Protein AF-A0ABD3KV92-F1 (afdb_monomer)

InterPro domains:
  IPR011051 RmlC-like cupin domain superfamily [SSF51182] (67-234)
  IPR014710 RmlC-like jelly roll fold [G3DSA:2.60.120.10] (45-236)
  IPR017627 (S)-ureidoglycine aminohydrolase [PTHR34571] (16-232)
  IPR044704 (S)-ureidoglycine aminohydrolase, N-terminal cupin domain [cd02211] (89-200)

pLDDT: mean 77.94, std 26.56, range [26.94, 98.69]

Foldseek 3Di:
DDDDDDDDDDDDDDDDDDDDDDDDDPPDDDDPDPPDPDDPPDDPDDPCQDALNCVVVPPDALVVCPPPPPDDPWDQDLFWTDDDRNNFDWDDDPQKAQKTKGWDDDCVSVAQKTKIKIWHAAFIKDGDDDAQKKKKKAWSADKKWKDFDHDIDIAHHQKMKIGGGPGDIMITHRHITMMIMMMGRDDDDPPAADDIDIDGQVPFDFDDDPPDQWTKGWPDDPDPSDPAIEIEIFHDDPPDPDPDRPQPQGQTDGNHHTYRD

Nearest PDB structures (foldseek):
  1sfn-assembly1_A  TM=9.116E-01  e=2.840E-14  Deinococcus radiodurans
  8awn-assembly1_A-2  TM=8.655E-01  e=1.503E-07  Thermotoga maritima
  8awo-assembly1_B  TM=8.735E-01  e=3.053E-07  Thermotoga maritima
  8zyh-assembly1_B  TM=8.709E-01  e=3.225E-07  Thermotoga maritima MSB8
  8hjz-assembly1_B  TM=8.778E-01  e=4.235E-07  Thermotoga maritima MSB8

Mean predicted aligned error: 13.13 Å

Solvent-accessible surface area (backbone atoms only — not comparable to full-atom values): 16257 Å² total; per-residue (Å²): 137,84,88,89,89,80,89,83,86,89,88,83,84,89,77,83,88,79,89,76,83,88,75,89,75,87,78,82,80,87,79,89,71,80,75,71,81,77,77,78,79,80,69,97,78,89,87,78,75,59,77,54,45,54,69,81,53,41,92,82,41,55,80,81,44,71,89,41,87,90,70,70,86,53,45,83,56,94,76,45,61,46,84,40,82,74,73,62,59,74,41,80,34,84,74,32,40,58,26,34,27,24,77,77,42,41,52,92,73,72,43,82,40,34,34,30,40,36,43,31,31,56,72,13,36,50,44,72,73,61,85,48,28,22,40,37,40,36,29,51,36,48,48,37,37,43,36,41,91,93,48,73,46,82,36,40,56,57,17,36,39,37,40,38,50,76,62,74,55,38,42,36,20,78,42,60,22,34,34,44,37,38,39,30,70,60,78,85,47,92,99,42,74,56,68,75,43,76,52,45,61,90,77,39,65,79,48,90,46,91,97,57,81,47,48,34,31,58,77,49,70,90,49,88,43,46,90,66,63,50,39,44,53,48,78,71,64,87,96,59,90,66,96,67,84,74,55,57,74,50,53,58,56,58,98,87,45,63,35,51,38

Sequence (261 aa):
MRRPFACSGSPQPLKILFVTLCLFRVAASGDGFCAAPSIIKETPGSDSRPLYWKTTNPTLSPSHLQDLPGFTRSVYRTDHALITPESQVFSPLPNWTNTLAAYLITPAMGSHFVMYLAKMQENSRSGLPPSDIERFLFVVQGTVSLTMSSNSQWLMVDSYAYLPPNVEHSLSSDAPATLVVFERRYTSLDSHVAEVIAGSTDKQPLLETPGEVFELRKLLPTSIAYDFNIHLTKHCKISYCRRSTTINMVCCFWRDRAFIV

Radius of gyration: 32.44 Å; Cα contacts (8 Å, |Δi|>4): 448; chains: 1; bounding box: 116×58×86 Å

Structure (mmCIF, N/CA/C/O backbone):
data_AF-A0ABD3KV92-F1
#
_entry.id   AF-A0ABD3KV92-F1
#
loop_
_atom_site.group_PDB
_atom_site.id
_atom_site.type_symbol
_atom_site.label_atom_id
_atom_site.label_alt_id
_atom_site.label_comp_id
_atom_site.label_asym_id
_atom_site.label_entity_id
_at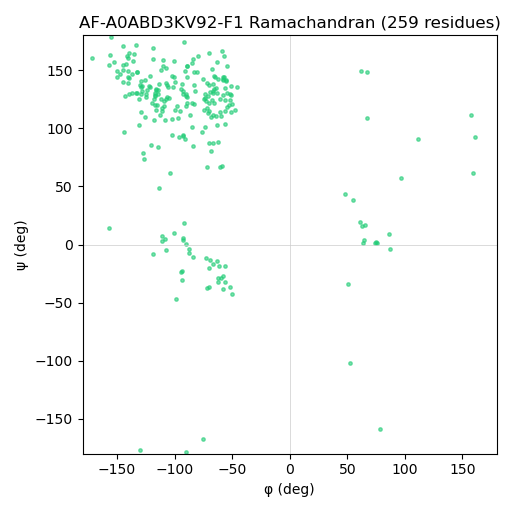om_site.label_seq_id
_atom_site.pdbx_PDB_ins_code
_atom_site.Cartn_x
_atom_site.Cartn_y
_atom_site.Cartn_z
_atom_site.occupancy
_atom_site.B_iso_or_equiv
_atom_site.auth_seq_id
_atom_site.auth_comp_id
_atom_site.auth_asym_id
_atom_site.auth_atom_id
_atom_site.pdbx_PDB_model_num
ATOM 1 N N . MET A 1 1 ? -96.300 -32.736 57.390 1.00 34.12 1 MET A N 1
ATOM 2 C CA . MET A 1 1 ? -95.858 -33.838 58.275 1.00 34.12 1 MET A CA 1
ATOM 3 C C . MET A 1 1 ? -94.332 -33.793 58.338 1.00 34.12 1 MET A C 1
ATOM 5 O O . MET A 1 1 ? -93.728 -33.747 57.281 1.00 34.12 1 MET A O 1
ATOM 9 N N . ARG A 1 2 ? -93.764 -33.763 59.557 1.00 34.44 2 ARG A N 1
ATOM 10 C CA . ARG A 1 2 ? -92.332 -33.849 59.949 1.00 34.44 2 ARG A CA 1
ATOM 11 C C . ARG A 1 2 ? -91.362 -32.696 59.573 1.00 34.44 2 ARG A C 1
ATOM 13 O O . ARG A 1 2 ? -90.970 -32.519 58.430 1.00 34.44 2 ARG A O 1
ATOM 20 N N . ARG A 1 3 ? -90.963 -31.959 60.625 1.00 26.94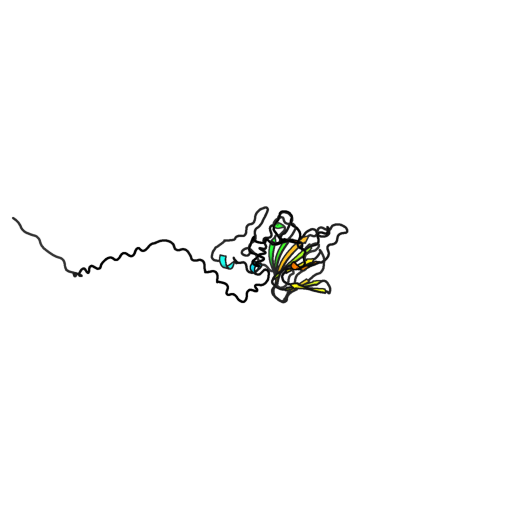 3 ARG A N 1
ATOM 21 C CA . ARG A 1 3 ? -89.720 -31.167 60.822 1.00 26.94 3 ARG A CA 1
ATOM 22 C C . ARG A 1 3 ? -88.518 -32.122 61.114 1.00 26.94 3 ARG A C 1
ATOM 24 O O . ARG 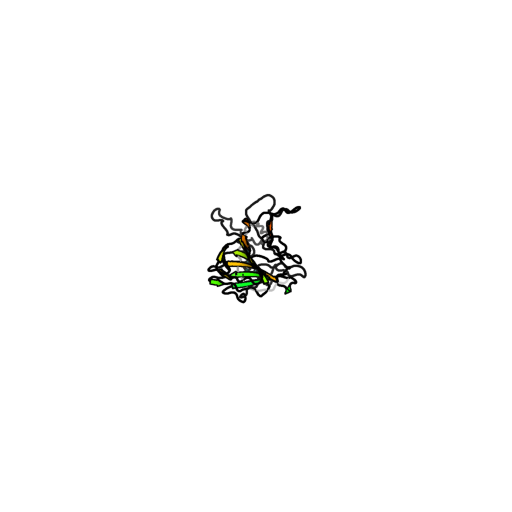A 1 3 ? -88.786 -33.317 61.240 1.00 26.94 3 ARG A O 1
ATOM 31 N N . PRO A 1 4 ? -87.333 -31.652 61.576 1.00 51.75 4 PRO A N 1
ATOM 32 C CA . PRO A 1 4 ? -86.336 -30.682 61.058 1.00 51.75 4 PRO A CA 1
ATOM 33 C C . PRO A 1 4 ? -84.894 -31.279 61.093 1.00 51.75 4 PRO A C 1
ATOM 35 O O . PRO A 1 4 ? -84.732 -32.400 61.548 1.00 51.75 4 PRO A O 1
ATOM 38 N N . PHE A 1 5 ? -83.841 -30.531 60.727 1.00 33.16 5 PHE A N 1
ATOM 39 C CA . PHE A 1 5 ? -82.506 -30.611 61.369 1.00 33.16 5 PHE A CA 1
ATOM 40 C C . PHE A 1 5 ? -81.710 -29.304 61.157 1.00 33.16 5 PHE A C 1
ATOM 42 O O . PHE A 1 5 ? -82.014 -28.531 60.252 1.00 33.16 5 PHE A O 1
ATOM 49 N N . ALA A 1 6 ? -80.771 -29.034 62.068 1.00 35.03 6 ALA A N 1
ATOM 50 C CA . ALA A 1 6 ? -80.265 -27.721 62.485 1.00 35.03 6 ALA A CA 1
ATOM 51 C C . ALA A 1 6 ? -78.751 -27.491 62.235 1.00 35.03 6 ALA A C 1
ATOM 53 O O . ALA A 1 6 ? -78.033 -28.464 62.046 1.00 35.03 6 ALA A O 1
ATOM 54 N N . CYS A 1 7 ? -78.320 -26.217 62.399 1.00 30.61 7 CYS A N 1
ATOM 55 C CA . CYS A 1 7 ? -76.976 -25.680 62.763 1.00 30.61 7 CYS A CA 1
ATOM 56 C C . CYS A 1 7 ? -75.779 -25.962 61.818 1.00 30.61 7 CYS A C 1
ATOM 58 O O . CYS A 1 7 ? -75.720 -27.006 61.199 1.00 30.61 7 CYS A O 1
ATOM 60 N N . SER A 1 8 ? -74.732 -25.139 61.645 1.00 31.55 8 SER A N 1
ATOM 61 C CA . SER A 1 8 ? -74.226 -23.859 62.198 1.00 31.55 8 SER A CA 1
ATOM 62 C C . SER A 1 8 ? -73.023 -23.400 61.331 1.00 31.55 8 SER A C 1
ATOM 64 O O . SER A 1 8 ? -72.390 -24.279 60.751 1.00 31.55 8 SER A O 1
ATOM 66 N N . GLY A 1 9 ? -72.601 -22.117 61.325 1.00 31.03 9 GLY A N 1
ATOM 67 C CA . GLY A 1 9 ? -71.204 -21.807 60.928 1.00 31.03 9 GLY A CA 1
ATOM 68 C C . GLY A 1 9 ? -70.778 -20.408 60.438 1.00 31.03 9 GLY A C 1
ATOM 69 O O . GLY A 1 9 ? -70.204 -20.320 59.365 1.00 31.03 9 GLY A O 1
ATOM 70 N N . SER A 1 10 ? -70.915 -19.371 61.275 1.00 34.50 10 SER A N 1
ATOM 71 C CA . SER A 1 10 ? -70.080 -18.138 61.361 1.00 34.50 10 SER A CA 1
ATOM 72 C C . SER A 1 10 ? -70.038 -17.070 60.226 1.00 34.50 10 SER A C 1
ATOM 74 O O . SER A 1 10 ? -70.160 -17.402 59.051 1.00 34.50 10 SER A O 1
ATOM 76 N N . PRO A 1 11 ? -69.843 -15.769 60.566 1.00 40.00 11 PRO A N 1
ATOM 77 C CA . PRO A 1 11 ? -70.021 -14.634 59.650 1.00 40.00 11 PRO A CA 1
ATOM 78 C C . PRO A 1 11 ? -68.696 -13.983 59.210 1.00 40.00 11 PRO A C 1
ATOM 80 O O . PRO A 1 11 ? -67.761 -13.934 60.001 1.00 40.00 11 PRO A O 1
ATOM 83 N N . GLN A 1 12 ? -68.641 -13.376 58.017 1.00 44.75 12 GLN A N 1
ATOM 84 C CA . GLN A 1 12 ? -67.707 -12.282 57.677 1.00 44.75 12 GLN A CA 1
ATOM 85 C C . GLN A 1 12 ? -68.338 -11.347 56.618 1.00 44.75 12 GLN A C 1
ATOM 87 O O . GLN A 1 12 ? -69.200 -11.792 55.857 1.00 44.75 12 GLN A O 1
ATOM 92 N N . PRO A 1 13 ? -68.004 -10.041 56.607 1.00 40.00 13 PRO A N 1
ATOM 93 C CA . PRO A 1 13 ? -68.983 -9.008 56.295 1.00 40.00 13 PRO A CA 1
ATOM 94 C C . PRO A 1 13 ? -69.089 -8.612 54.818 1.00 40.00 13 PRO A C 1
ATOM 96 O O . PRO A 1 13 ? -68.129 -8.568 54.050 1.00 40.00 13 PRO A O 1
ATOM 99 N N . LEU A 1 14 ? -70.324 -8.227 54.513 1.00 34.16 14 LEU A N 1
ATOM 100 C CA . LEU A 1 14 ? -70.862 -7.556 53.341 1.00 34.16 14 LEU A CA 1
ATOM 101 C C . LEU A 1 14 ? -70.051 -6.296 52.969 1.00 34.16 14 LEU A C 1
ATOM 103 O O . LEU A 1 14 ? -69.977 -5.350 53.754 1.00 34.16 14 LEU A O 1
ATOM 107 N N . LYS A 1 15 ? -69.496 -6.245 51.752 1.00 33.47 15 LYS A N 1
ATOM 108 C CA . LYS A 1 15 ? -69.048 -4.993 51.123 1.00 33.47 15 LYS A CA 1
ATOM 109 C C . LYS A 1 15 ? -69.938 -4.667 49.930 1.00 33.47 15 LYS A C 1
ATOM 111 O O . LYS A 1 15 ? -70.161 -5.484 49.044 1.00 33.47 15 LYS A O 1
ATOM 116 N N . ILE A 1 16 ? -70.474 -3.458 50.005 1.00 41.94 16 ILE A N 1
ATOM 117 C CA . ILE A 1 16 ? -71.481 -2.846 49.148 1.00 41.94 16 ILE A CA 1
ATOM 118 C C . ILE A 1 16 ? -70.932 -2.640 47.732 1.00 41.94 16 ILE A C 1
ATOM 120 O O . ILE A 1 16 ? -69.822 -2.148 47.536 1.00 41.94 16 ILE A O 1
ATOM 124 N N . LEU A 1 17 ? -71.756 -3.032 46.763 1.00 33.44 17 LEU A N 1
ATOM 125 C CA . LEU A 1 17 ? -71.569 -2.918 45.324 1.00 33.44 17 LEU A CA 1
ATOM 126 C C . LEU A 1 17 ? -71.624 -1.441 44.892 1.00 33.44 17 LEU A C 1
ATOM 128 O O . LEU A 1 17 ? -72.693 -0.835 44.903 1.00 33.44 17 LEU A O 1
ATOM 132 N N . PHE A 1 18 ? -70.489 -0.871 44.483 1.00 36.41 18 PHE A N 1
ATOM 133 C CA . PHE A 1 18 ? -70.447 0.382 43.725 1.00 36.41 18 PHE A CA 1
ATOM 134 C C . PHE A 1 18 ? -70.332 0.049 42.235 1.00 36.41 18 PHE A C 1
ATOM 136 O O . PHE A 1 18 ? -69.297 -0.414 41.760 1.00 36.41 18 PHE A O 1
ATOM 143 N N . VAL A 1 19 ? -71.416 0.277 41.496 1.00 42.69 19 VAL A N 1
ATOM 144 C CA . VAL A 1 19 ? -71.429 0.243 40.031 1.00 42.69 19 VAL A CA 1
ATOM 145 C C . VAL A 1 19 ? -70.677 1.474 39.536 1.00 42.69 19 VAL A C 1
ATOM 147 O O . VAL A 1 19 ? -71.094 2.600 39.796 1.00 42.69 19 VAL A O 1
ATOM 150 N N . THR A 1 20 ? -69.566 1.276 38.826 1.00 43.03 20 THR A N 1
ATOM 151 C CA . THR A 1 20 ? -68.934 2.340 38.037 1.00 43.03 20 THR A CA 1
ATOM 152 C C . THR A 1 20 ? -68.767 1.885 36.593 1.00 43.03 20 THR A C 1
ATOM 154 O O . THR A 1 20 ? -68.268 0.805 36.295 1.00 43.03 20 THR A O 1
ATOM 157 N N . LEU A 1 21 ? -69.289 2.743 35.728 1.00 38.84 21 LEU A N 1
ATOM 158 C CA . LEU A 1 21 ? -69.487 2.656 34.292 1.00 38.84 21 LEU A CA 1
ATOM 159 C C . LEU A 1 21 ? -68.203 2.268 33.530 1.00 38.84 21 LEU A C 1
ATOM 161 O O . LEU A 1 21 ? -67.186 2.954 33.623 1.00 38.84 21 LEU A O 1
ATOM 165 N N . CYS A 1 22 ? -68.267 1.191 32.741 1.00 32.84 22 CYS A N 1
ATOM 166 C CA . CYS A 1 22 ? -67.218 0.801 31.800 1.00 32.84 22 CYS A CA 1
ATOM 167 C C . CYS A 1 22 ? -67.058 1.860 30.699 1.00 32.84 22 CYS A C 1
ATOM 169 O O . CYS A 1 22 ? -67.902 1.975 29.813 1.00 32.84 22 CYS A O 1
ATOM 171 N N . LEU A 1 23 ? -65.938 2.582 30.715 1.00 38.44 23 LEU A N 1
ATOM 172 C CA . LEU A 1 23 ? -65.420 3.285 29.544 1.00 38.44 23 LEU A CA 1
ATOM 173 C C . LEU A 1 23 ? -64.377 2.389 28.874 1.00 38.44 23 LEU A C 1
ATOM 175 O O . LEU A 1 23 ? -63.331 2.086 29.447 1.00 38.44 23 LEU A O 1
ATOM 179 N N . PHE A 1 24 ? -64.691 1.951 27.656 1.00 31.16 24 PHE A N 1
ATOM 180 C CA . PHE A 1 24 ? -63.787 1.230 26.770 1.00 31.16 24 PHE A CA 1
ATOM 181 C C . PHE A 1 24 ? -62.486 2.024 26.564 1.00 31.16 24 PHE A C 1
ATOM 183 O O . PHE A 1 24 ? -62.497 3.099 25.966 1.00 31.16 24 PHE A O 1
ATOM 190 N N . ARG A 1 25 ? -61.346 1.461 26.974 1.00 31.23 25 ARG A N 1
ATOM 191 C CA . ARG A 1 25 ? -60.065 1.718 26.308 1.00 31.23 25 ARG A CA 1
ATOM 192 C C . ARG A 1 25 ? -59.680 0.462 25.545 1.00 31.23 25 ARG A C 1
ATOM 194 O O . ARG A 1 25 ? -59.301 -0.541 26.139 1.00 31.23 25 ARG A O 1
ATOM 201 N N . VAL A 1 26 ? -59.788 0.538 24.223 1.00 33.09 26 VAL A N 1
ATOM 202 C CA . VAL A 1 26 ? -59.130 -0.397 23.312 1.00 33.09 26 VAL A CA 1
ATOM 203 C C . VAL A 1 26 ? -57.627 -0.214 23.512 1.00 33.09 26 VAL A C 1
ATOM 205 O O . VAL A 1 26 ? -57.054 0.783 23.082 1.00 33.09 26 VAL A O 1
ATOM 208 N N . ALA A 1 27 ? -56.997 -1.140 24.230 1.00 32.09 27 ALA A N 1
ATOM 209 C CA . ALA A 1 27 ? -55.553 -1.293 24.210 1.00 32.09 27 ALA A CA 1
ATOM 210 C C . ALA A 1 27 ? -55.223 -2.181 23.007 1.00 32.09 27 ALA A C 1
ATOM 212 O O . ALA A 1 27 ? -55.429 -3.393 23.047 1.00 32.09 27 ALA A O 1
ATOM 213 N N . ALA A 1 28 ? -54.777 -1.563 21.915 1.00 30.80 28 ALA A N 1
ATOM 214 C CA . ALA A 1 28 ? -54.190 -2.291 20.804 1.00 30.80 28 ALA A CA 1
ATOM 215 C C . ALA A 1 28 ? -52.828 -2.839 21.252 1.00 30.80 28 ALA A C 1
ATOM 217 O O . ALA A 1 28 ? -51.913 -2.085 21.581 1.00 30.80 28 ALA A O 1
ATOM 218 N N . SER A 1 29 ? -52.724 -4.162 21.306 1.00 36.72 29 SER A N 1
ATOM 219 C CA . SER A 1 29 ? -51.461 -4.890 21.314 1.00 36.72 29 SER A CA 1
ATOM 220 C C . SER A 1 29 ? -50.850 -4.891 19.912 1.00 36.72 29 SER A C 1
ATOM 222 O O . SER A 1 29 ? -51.583 -5.112 18.950 1.00 36.72 29 SER A O 1
ATOM 224 N N . GLY A 1 30 ? -49.523 -4.782 19.824 1.00 32.97 30 GLY A N 1
ATOM 225 C CA . GLY A 1 30 ? -48.756 -5.196 18.643 1.00 32.97 30 GLY A CA 1
ATOM 226 C C . GLY A 1 30 ? -48.123 -4.047 17.869 1.00 32.97 30 GLY A C 1
ATOM 227 O O . GLY A 1 30 ? -48.759 -3.445 17.015 1.00 32.97 30 GLY A O 1
ATOM 228 N N . ASP A 1 31 ? -46.884 -3.718 18.232 1.00 31.86 31 ASP A N 1
ATOM 229 C CA . ASP A 1 31 ? -45.710 -3.799 17.347 1.00 31.86 31 ASP A CA 1
ATOM 230 C C . ASP A 1 31 ? -44.607 -2.914 17.924 1.00 31.86 31 ASP A C 1
ATOM 232 O O . ASP A 1 31 ? -44.519 -1.707 17.693 1.00 31.86 31 ASP A O 1
ATOM 236 N N . GLY A 1 32 ? -43.755 -3.545 18.733 1.00 33.31 32 GLY A N 1
ATOM 237 C CA . GLY A 1 32 ? -42.494 -2.966 19.167 1.00 33.31 32 GLY A CA 1
ATOM 238 C C . GLY A 1 32 ? -41.545 -2.872 17.980 1.00 33.31 32 GLY A C 1
ATOM 239 O O . GLY A 1 32 ? -40.667 -3.713 17.817 1.00 33.31 32 GLY A O 1
ATOM 240 N N . PHE A 1 33 ? -41.713 -1.847 17.150 1.00 29.55 33 PHE A N 1
ATOM 241 C CA . PHE A 1 33 ? -40.650 -1.408 16.261 1.00 29.55 33 PHE A CA 1
ATOM 242 C C . PHE A 1 33 ? -39.522 -0.854 17.133 1.00 29.55 33 PHE A C 1
ATOM 244 O O . PHE A 1 33 ? -39.669 0.190 17.771 1.00 29.55 33 PHE A O 1
ATOM 251 N N . CYS A 1 34 ? -38.388 -1.556 17.169 1.00 37.66 34 CYS A N 1
ATOM 252 C CA . CYS A 1 34 ? -37.135 -0.984 17.639 1.00 37.66 34 CYS A CA 1
ATOM 253 C C . CYS A 1 34 ? -36.848 0.261 16.793 1.00 37.66 34 CYS A C 1
ATOM 255 O O . CYS A 1 34 ? -36.463 0.160 15.628 1.00 37.66 34 CYS A O 1
ATOM 257 N N . ALA A 1 35 ? -37.077 1.441 17.364 1.00 37.22 35 ALA A N 1
ATOM 258 C CA . ALA A 1 35 ? -36.645 2.687 16.763 1.00 37.22 35 ALA A CA 1
ATOM 259 C C . ALA A 1 35 ? -35.116 2.641 16.645 1.00 37.22 35 ALA A C 1
ATOM 261 O O . ALA A 1 35 ? -34.410 2.591 17.653 1.00 37.22 35 ALA A O 1
ATOM 262 N N . ALA A 1 36 ? -34.606 2.627 15.413 1.00 35.72 36 ALA A N 1
ATOM 263 C CA . ALA A 1 36 ? -33.196 2.882 15.163 1.00 35.72 36 ALA A CA 1
ATOM 264 C C . ALA A 1 36 ? -32.835 4.249 15.778 1.00 35.72 36 ALA A C 1
ATOM 266 O O . ALA A 1 36 ? -33.651 5.175 15.680 1.00 35.72 36 ALA A O 1
ATOM 267 N N . PRO A 1 37 ? -31.652 4.414 16.401 1.00 36.34 37 PRO A N 1
ATOM 268 C CA . PRO A 1 37 ? -31.248 5.712 16.914 1.00 36.34 37 PRO A CA 1
ATOM 269 C C . PRO A 1 37 ? -31.323 6.736 15.784 1.00 36.34 37 PRO A C 1
ATOM 271 O O . PRO A 1 37 ? -30.827 6.502 14.679 1.00 36.34 37 PRO A O 1
ATOM 274 N N . SER A 1 38 ? -31.978 7.860 16.056 1.00 33.50 38 SER A N 1
ATOM 275 C CA . SER A 1 38 ? -32.078 8.972 15.123 1.00 33.50 38 SER A CA 1
ATOM 276 C C . SER A 1 38 ? -30.681 9.368 14.654 1.00 33.50 38 SER A C 1
ATOM 278 O O . SER A 1 38 ? -29.845 9.766 15.468 1.00 33.50 38 SER A O 1
ATOM 280 N N . ILE A 1 39 ? -30.452 9.277 13.342 1.00 42.88 39 ILE A N 1
ATOM 281 C CA . ILE A 1 39 ? -29.329 9.918 12.660 1.00 42.88 39 ILE A CA 1
ATOM 282 C C . ILE A 1 39 ? -29.297 11.363 13.153 1.00 42.88 39 ILE A C 1
ATOM 284 O O . ILE A 1 39 ? -30.259 12.109 12.951 1.00 42.88 39 ILE A O 1
ATOM 288 N N . ILE A 1 40 ? -28.222 11.727 13.850 1.00 40.09 40 ILE A N 1
ATOM 289 C CA . ILE A 1 40 ? -27.964 13.097 14.282 1.00 40.09 40 ILE A CA 1
ATOM 290 C C . ILE A 1 40 ? -28.120 13.979 13.040 1.00 40.09 40 ILE A C 1
ATOM 292 O O . ILE A 1 40 ? -27.378 13.833 12.069 1.00 40.09 40 ILE A O 1
ATOM 296 N N . LYS A 1 41 ? -29.135 14.850 13.050 1.00 35.50 41 LYS A N 1
ATOM 297 C CA . LYS A 1 41 ? -29.291 15.907 12.051 1.00 35.50 41 LYS A CA 1
ATOM 298 C C . LYS A 1 41 ? -28.043 16.777 12.138 1.00 35.50 41 LYS A C 1
ATOM 300 O O . LYS A 1 41 ? -27.834 17.448 13.143 1.00 35.50 41 LYS A O 1
ATOM 305 N N . GLU A 1 42 ? -27.217 16.705 11.100 1.00 40.38 42 GLU A N 1
ATOM 306 C CA . GLU A 1 42 ? -26.000 17.495 10.953 1.00 40.38 42 GLU A CA 1
ATOM 307 C C . GLU A 1 42 ? -26.353 18.990 11.049 1.00 40.38 42 GLU A C 1
ATOM 309 O O . GLU A 1 42 ? -27.106 19.530 10.235 1.00 40.38 42 GLU A O 1
ATOM 314 N N . THR A 1 43 ? -25.847 19.645 12.092 1.00 34.78 43 THR A N 1
ATOM 315 C CA . THR A 1 43 ? -25.896 21.098 12.269 1.00 34.78 43 THR A CA 1
ATOM 316 C C . THR A 1 43 ? -25.020 21.745 11.186 1.00 34.78 43 THR A C 1
ATOM 318 O O . THR A 1 43 ? -23.878 21.315 11.009 1.00 34.78 43 THR A O 1
ATOM 321 N N . PRO A 1 44 ? -25.493 22.759 10.440 1.00 42.28 44 PRO A N 1
ATOM 322 C CA . PRO A 1 44 ? -24.712 23.360 9.366 1.00 42.28 44 PRO A CA 1
ATOM 323 C C . PRO A 1 44 ? -23.637 24.289 9.950 1.00 42.28 44 PRO A C 1
ATOM 325 O O . PRO A 1 44 ? -23.904 25.442 10.278 1.00 42.28 44 PRO A O 1
ATOM 328 N N . GLY A 1 45 ? -22.418 23.763 10.082 1.00 42.50 45 GLY A N 1
ATOM 329 C CA . GLY A 1 45 ? -21.214 24.502 10.466 1.00 42.50 45 GLY A CA 1
ATOM 330 C C . GLY A 1 45 ? -20.153 23.572 11.061 1.00 42.50 45 GLY A C 1
ATOM 331 O O . GLY A 1 45 ? -20.349 23.085 12.167 1.00 42.50 45 GLY A O 1
ATOM 332 N N . SER A 1 46 ? -19.033 23.370 10.345 1.00 45.09 46 SER A N 1
ATOM 333 C CA . SER A 1 46 ? -17.882 22.482 10.664 1.00 45.09 46 SER A CA 1
ATOM 334 C C . SER A 1 46 ? -17.901 21.090 10.004 1.00 45.09 46 SER A C 1
ATOM 336 O O . SER A 1 46 ? -17.840 20.058 10.668 1.00 45.09 46 SER A O 1
ATOM 338 N N . ASP A 1 47 ? -17.968 21.049 8.671 1.00 50.88 47 A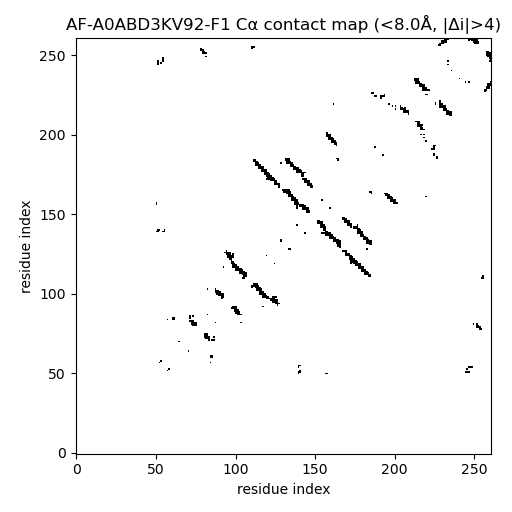SP A N 1
ATOM 339 C CA . ASP A 1 47 ? -18.034 19.804 7.887 1.00 50.88 47 ASP A CA 1
ATOM 340 C C . ASP A 1 47 ? -16.778 19.589 7.021 1.00 50.88 47 ASP A C 1
ATOM 342 O O . ASP A 1 47 ? -16.855 19.333 5.822 1.00 50.88 47 ASP A O 1
ATOM 346 N N . SER A 1 48 ? -15.583 19.731 7.600 1.00 64.00 48 SER A N 1
ATOM 347 C CA . SER A 1 48 ? -14.336 19.360 6.914 1.00 64.00 48 SER A CA 1
ATOM 348 C C . SER A 1 48 ? -13.802 18.042 7.465 1.00 64.00 48 SER A C 1
ATOM 350 O O . SER A 1 48 ? -12.711 17.983 8.034 1.00 64.00 48 SER A O 1
ATOM 352 N N . ARG A 1 49 ? -14.585 16.963 7.327 1.00 80.44 49 ARG A N 1
ATOM 353 C CA . ARG A 1 49 ? -14.035 15.613 7.519 1.00 80.44 49 ARG A CA 1
ATOM 354 C C . ARG A 1 49 ? -12.852 15.447 6.550 1.00 80.44 49 ARG A C 1
ATOM 356 O O . ARG A 1 49 ? -12.986 15.837 5.386 1.00 80.44 49 ARG A O 1
ATOM 363 N N . PRO A 1 50 ? -11.707 14.904 6.996 1.00 86.50 50 PRO A N 1
ATOM 364 C CA . PRO A 1 50 ? -10.549 14.743 6.128 1.00 86.50 50 PRO A CA 1
ATOM 365 C C . PRO A 1 50 ? -10.872 13.790 4.969 1.00 86.50 50 PRO A C 1
ATOM 367 O O . PRO A 1 50 ? -11.789 12.962 5.049 1.00 86.50 50 PRO A O 1
ATOM 370 N N . LEU A 1 51 ? -10.115 13.905 3.877 1.00 89.56 51 LEU A N 1
ATOM 371 C CA . LEU A 1 51 ? -10.231 12.986 2.748 1.00 89.56 51 LEU A CA 1
ATOM 372 C C . LEU A 1 51 ? -10.046 11.537 3.237 1.00 89.56 51 LEU A C 1
ATOM 374 O O . LEU A 1 51 ? -9.267 11.281 4.151 1.00 89.56 51 LEU A O 1
ATOM 378 N N . TYR A 1 52 ? -10.820 10.605 2.676 1.00 91.12 52 TYR A N 1
ATOM 379 C CA . TYR A 1 52 ? -10.837 9.188 3.074 1.00 91.12 52 TYR A CA 1
ATOM 380 C C . TYR A 1 52 ? -11.239 8.903 4.529 1.00 91.12 52 TYR A C 1
ATOM 382 O O . TYR A 1 52 ? -11.048 7.790 5.012 1.00 91.12 52 TYR A O 1
ATOM 390 N N . TRP A 1 53 ? -11.902 9.844 5.216 1.00 90.38 53 TRP A N 1
ATOM 391 C CA . TRP A 1 53 ? -12.373 9.641 6.594 1.00 90.38 53 TRP A CA 1
ATOM 392 C C . TRP A 1 53 ? -13.158 8.338 6.793 1.00 90.38 53 TRP A C 1
ATOM 394 O O . TRP A 1 53 ? -12.939 7.636 7.774 1.00 90.38 53 TRP A O 1
ATOM 404 N N . LYS A 1 54 ? -14.051 7.985 5.859 1.00 92.06 54 LYS A N 1
ATOM 405 C CA . LYS A 1 54 ? -14.853 6.751 5.946 1.00 92.06 54 LYS A CA 1
ATOM 406 C C . LYS A 1 54 ? -14.036 5.472 5.747 1.00 92.06 54 LYS A C 1
ATOM 408 O O . LYS A 1 54 ? -14.493 4.412 6.159 1.00 92.06 54 LYS A O 1
ATOM 413 N N . THR A 1 55 ? -12.855 5.561 5.141 1.00 89.12 55 THR A N 1
ATOM 414 C CA . THR A 1 55 ? -11.947 4.422 4.963 1.00 89.12 55 THR A CA 1
ATOM 415 C C . THR A 1 55 ? -11.323 4.022 6.298 1.00 89.12 55 THR A C 1
ATOM 417 O O . THR A 1 55 ? -11.193 2.837 6.587 1.00 89.12 55 THR A O 1
ATOM 420 N N . THR A 1 56 ? -10.997 5.000 7.148 1.00 88.19 56 THR A N 1
ATOM 421 C CA . THR A 1 56 ? -10.446 4.762 8.493 1.00 88.19 56 THR A CA 1
ATOM 422 C C . THR A 1 56 ? -11.511 4.729 9.589 1.00 88.19 56 THR A C 1
ATOM 424 O O . THR A 1 56 ? -11.307 4.094 10.620 1.00 88.19 56 THR A O 1
ATOM 427 N N . ASN A 1 57 ? -12.668 5.348 9.349 1.00 92.38 57 ASN A N 1
ATOM 428 C CA . ASN A 1 57 ? -13.819 5.409 10.249 1.00 92.38 57 ASN A CA 1
ATOM 429 C C . ASN A 1 57 ? -15.079 4.934 9.502 1.00 92.38 57 ASN A C 1
ATOM 431 O O . ASN A 1 57 ? -15.915 5.752 9.093 1.00 92.38 57 ASN A O 1
ATOM 435 N N . PRO A 1 58 ? -15.208 3.618 9.258 1.00 93.06 58 PRO A N 1
ATOM 436 C CA . PRO A 1 58 ? -16.320 3.068 8.493 1.00 93.06 58 PRO A CA 1
ATOM 437 C C . PRO A 1 58 ? -17.656 3.336 9.189 1.00 93.06 58 PRO A C 1
ATOM 439 O O . PRO A 1 58 ? -17.770 3.241 10.408 1.00 93.06 58 PRO A O 1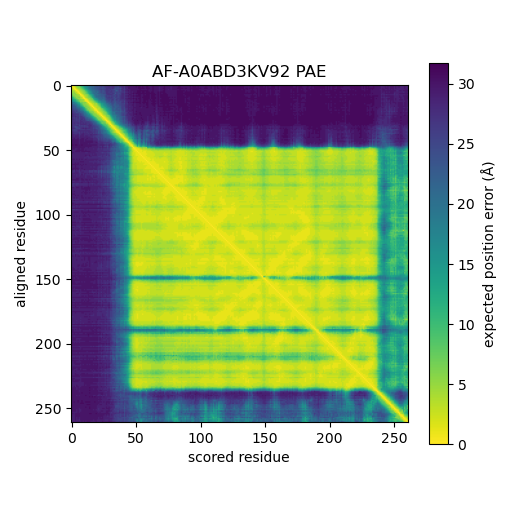
ATOM 442 N N . THR A 1 59 ? -18.697 3.621 8.400 1.00 93.19 59 THR A N 1
ATOM 443 C CA . THR A 1 59 ? -20.054 3.872 8.921 1.00 93.19 59 THR A CA 1
ATOM 444 C C . THR A 1 59 ? -20.583 2.695 9.742 1.00 93.19 59 THR A C 1
ATOM 446 O O . THR A 1 59 ? -21.223 2.900 10.769 1.00 93.19 59 THR A O 1
ATOM 449 N N . LEU A 1 60 ? -20.282 1.466 9.316 1.00 94.12 60 LEU A N 1
ATOM 450 C CA . LEU A 1 60 ? -20.457 0.271 10.134 1.00 94.12 60 LEU A CA 1
ATOM 451 C C . LEU A 1 60 ? -19.086 -0.155 10.667 1.00 94.12 60 LEU A C 1
ATOM 453 O O . LEU A 1 60 ? -18.335 -0.830 9.959 1.00 94.12 60 LEU A O 1
ATOM 457 N N . SER A 1 61 ? -18.751 0.302 11.875 1.00 95.44 61 SER A N 1
ATOM 458 C CA . SER A 1 61 ? -17.512 -0.036 12.572 1.00 95.44 61 SER A CA 1
ATOM 459 C C . SER A 1 61 ? -17.623 -1.366 13.323 1.00 95.44 61 SER A C 1
ATOM 461 O O . SER A 1 61 ? -18.730 -1.790 13.661 1.00 95.44 61 SER A O 1
ATOM 463 N N . PRO A 1 62 ? -16.484 -2.006 13.653 1.00 95.19 62 PRO A N 1
ATOM 464 C CA . PRO A 1 62 ? -16.477 -3.237 14.447 1.00 95.19 62 PRO A CA 1
ATOM 465 C C . PRO A 1 62 ? -17.193 -3.099 15.801 1.00 95.19 62 PRO A C 1
ATOM 467 O O . PRO A 1 62 ? -17.843 -4.037 16.248 1.00 95.19 62 PRO A O 1
ATOM 470 N N . SER A 1 63 ? -17.153 -1.913 16.423 1.00 96.06 63 SER A N 1
ATOM 471 C CA . SER A 1 63 ? -17.854 -1.633 17.686 1.00 96.06 63 SER A CA 1
ATOM 472 C C . SER A 1 63 ? -19.377 -1.764 17.587 1.00 96.06 63 SER A C 1
ATOM 474 O O . SER A 1 63 ? -20.018 -2.119 18.566 1.00 96.06 63 SER A O 1
ATOM 476 N N . HIS A 1 64 ? -19.974 -1.534 16.413 1.00 97.44 64 HIS A N 1
ATOM 477 C CA . HIS A 1 64 ? -21.415 -1.724 16.214 1.00 97.44 64 HIS A CA 1
ATOM 478 C C . HIS A 1 64 ? -21.829 -3.204 16.171 1.00 97.44 64 HIS A C 1
ATOM 480 O O . HIS A 1 64 ? -23.020 -3.500 16.190 1.00 97.44 64 HIS A O 1
ATOM 486 N N . LEU A 1 65 ? -20.870 -4.130 16.070 1.00 96.31 65 LEU A N 1
ATOM 487 C CA . LEU A 1 65 ? -21.105 -5.569 15.913 1.00 96.31 65 LEU A CA 1
ATOM 488 C C . LEU A 1 65 ? -20.758 -6.366 17.180 1.00 96.31 65 LEU A C 1
ATOM 490 O O . LEU A 1 65 ? -20.830 -7.591 17.165 1.00 96.31 65 LEU A O 1
ATOM 494 N N . GLN A 1 66 ? -20.397 -5.690 18.275 1.00 95.81 66 GLN A N 1
ATOM 495 C CA . GLN A 1 66 ? -19.937 -6.326 19.515 1.00 95.81 66 GLN A CA 1
ATOM 496 C C . GLN A 1 66 ? -20.969 -7.283 20.146 1.00 95.81 66 GLN A C 1
ATOM 498 O O . GLN A 1 66 ? -20.582 -8.265 20.771 1.00 95.81 66 GLN A O 1
ATOM 503 N N . ASP A 1 67 ? -22.266 -7.035 19.928 1.00 97.44 67 ASP A N 1
ATOM 504 C CA . ASP A 1 67 ? -23.371 -7.837 20.475 1.00 97.44 67 ASP A CA 1
ATOM 505 C C . ASP A 1 67 ? -23.841 -8.954 19.518 1.00 97.44 67 ASP A C 1
ATOM 507 O O . ASP A 1 67 ? -24.829 -9.640 19.783 1.00 97.44 67 ASP A O 1
ATOM 511 N N . LEU A 1 68 ? -23.146 -9.147 18.391 1.00 97.62 68 LEU A N 1
ATOM 512 C CA . LEU A 1 68 ? -23.444 -10.169 17.385 1.00 97.62 68 LEU A CA 1
ATOM 513 C C . LEU A 1 68 ? -22.302 -11.200 17.333 1.00 97.62 68 LEU A C 1
ATOM 515 O O . LEU A 1 68 ? -21.397 -11.085 16.500 1.00 97.62 68 LEU A O 1
ATOM 519 N N . PRO A 1 69 ? -22.304 -12.219 18.214 1.00 96.31 69 PRO A N 1
ATOM 520 C CA . PRO A 1 69 ? -21.193 -13.158 18.323 1.00 96.31 69 PRO A CA 1
ATOM 521 C C . PRO A 1 69 ? -20.962 -13.910 17.006 1.00 96.31 69 PRO A C 1
ATOM 523 O O . PRO A 1 69 ? -21.864 -14.544 16.464 1.00 96.31 69 PRO A O 1
ATOM 526 N N . GLY A 1 70 ? -19.730 -13.838 16.497 1.00 95.44 70 GLY A N 1
ATOM 527 C CA . GLY A 1 70 ? -19.315 -14.502 15.257 1.00 95.44 70 GLY A CA 1
ATOM 528 C C . GLY A 1 70 ? -19.815 -13.842 13.968 1.00 95.44 70 GLY A C 1
ATOM 529 O O . GLY A 1 70 ? -19.526 -14.347 12.884 1.00 95.44 70 GLY A O 1
ATOM 530 N N . PHE A 1 71 ? -20.538 -12.723 14.048 1.00 97.75 71 PHE A N 1
ATOM 531 C CA . PHE A 1 71 ? -20.983 -12.018 12.855 1.00 97.75 71 PHE A CA 1
ATOM 532 C C . PHE A 1 71 ? -19.806 -11.333 12.152 1.00 97.75 71 PHE A C 1
ATOM 534 O O . PHE A 1 71 ? -19.068 -10.547 12.743 1.00 97.75 71 PHE A O 1
ATOM 541 N N . THR A 1 72 ? -19.668 -11.589 10.855 1.00 97.44 72 THR A N 1
ATOM 542 C CA . THR A 1 72 ? -18.749 -10.870 9.974 1.00 97.44 72 THR A CA 1
ATOM 543 C C . THR A 1 72 ? -19.342 -10.777 8.577 1.00 97.44 72 THR A C 1
ATOM 545 O O . THR A 1 72 ? -20.042 -11.682 8.120 1.00 97.44 72 THR A O 1
ATOM 548 N N . ARG A 1 73 ? -19.053 -9.676 7.879 1.00 96.94 73 ARG A N 1
ATOM 549 C CA . ARG A 1 73 ? -19.353 -9.538 6.447 1.00 96.94 73 ARG A CA 1
ATOM 550 C C . ARG A 1 73 ? -18.227 -10.067 5.565 1.00 96.94 73 ARG A C 1
ATOM 552 O O . ARG A 1 73 ? -18.379 -10.080 4.346 1.00 96.94 73 ARG A O 1
ATOM 559 N N . SER A 1 74 ? -17.094 -10.441 6.157 1.00 95.25 74 SER A N 1
ATOM 560 C CA . SER A 1 74 ? -15.960 -10.952 5.403 1.00 95.25 74 SER A CA 1
ATOM 561 C C . SER A 1 74 ? -16.264 -12.328 4.828 1.00 95.25 74 SER A C 1
ATOM 563 O O . SER A 1 74 ? -16.830 -13.195 5.491 1.00 95.25 74 SER A O 1
ATOM 565 N N . VAL A 1 75 ? -15.876 -12.527 3.574 1.00 95.31 75 VAL A N 1
ATOM 566 C CA . VAL A 1 75 ? -16.119 -13.749 2.814 1.00 95.31 75 VAL A CA 1
ATOM 567 C C . VAL A 1 75 ? -14.852 -14.108 2.050 1.00 95.31 75 VAL A C 1
ATOM 569 O O . VAL A 1 75 ? -14.301 -13.279 1.337 1.00 95.31 75 VAL A O 1
ATOM 572 N N . TYR A 1 76 ? -14.421 -15.363 2.160 1.00 94.56 76 TYR A N 1
ATOM 573 C CA . TYR A 1 76 ? -13.333 -15.932 1.366 1.00 94.56 76 TYR A CA 1
ATOM 574 C C . TYR A 1 76 ? -13.883 -17.030 0.447 1.00 94.56 76 TYR A C 1
ATOM 576 O O . TYR A 1 76 ? -14.638 -17.904 0.894 1.00 94.56 76 TYR A O 1
ATOM 584 N N . ARG A 1 77 ? -13.557 -16.955 -0.846 1.00 93.62 77 ARG A N 1
ATOM 585 C CA . ARG A 1 77 ? -13.927 -17.914 -1.897 1.00 93.62 77 ARG A CA 1
ATOM 586 C C . ARG A 1 77 ? -12.699 -18.245 -2.742 1.00 93.62 77 ARG A C 1
ATOM 588 O O . ARG A 1 77 ? -11.644 -17.645 -2.586 1.00 93.62 77 ARG A O 1
ATOM 595 N N . THR A 1 78 ? -12.845 -19.226 -3.626 1.00 89.81 78 THR A N 1
ATOM 596 C CA . THR A 1 78 ? -11.751 -19.744 -4.459 1.00 89.81 78 THR A CA 1
ATOM 597 C C . THR A 1 78 ? -11.165 -18.699 -5.410 1.00 89.81 78 THR A C 1
ATOM 599 O O . THR A 1 78 ? -9.979 -18.753 -5.709 1.00 89.81 78 THR A O 1
ATOM 602 N N . ASP A 1 79 ? -11.980 -17.768 -5.898 1.00 89.44 79 ASP A N 1
ATOM 603 C CA . ASP A 1 79 ? -11.621 -16.797 -6.937 1.00 89.44 79 ASP A CA 1
ATOM 604 C C . ASP A 1 79 ? -11.703 -15.333 -6.476 1.00 89.44 79 ASP A C 1
ATOM 606 O O . ASP A 1 79 ? -11.263 -14.441 -7.200 1.00 89.44 79 ASP A O 1
ATOM 610 N N . HIS A 1 80 ? -12.241 -15.068 -5.281 1.00 88.69 80 HIS A N 1
ATOM 611 C CA . HIS A 1 80 ? -12.351 -13.724 -4.720 1.00 88.69 80 HIS A CA 1
ATOM 612 C C . HIS A 1 80 ? -12.448 -13.730 -3.190 1.00 88.69 80 HIS A C 1
ATOM 614 O O . HIS A 1 80 ? -12.793 -14.730 -2.555 1.00 88.69 80 HIS A O 1
ATOM 620 N N . ALA A 1 81 ? -12.199 -12.566 -2.593 1.00 91.69 81 ALA A N 1
ATOM 621 C CA . ALA A 1 81 ? -12.427 -12.322 -1.179 1.00 91.69 81 ALA A CA 1
ATOM 622 C C . ALA A 1 81 ? -13.026 -10.929 -0.958 1.00 91.69 81 ALA A C 1
ATOM 624 O O . ALA A 1 81 ? -12.660 -9.968 -1.630 1.00 91.69 81 ALA A O 1
ATOM 625 N N . LEU A 1 82 ? -13.925 -10.827 0.016 1.00 95.38 82 LEU A N 1
ATOM 626 C CA . LEU A 1 82 ? -14.401 -9.578 0.592 1.00 95.38 82 LEU A CA 1
ATOM 627 C C . LEU A 1 82 ? -13.858 -9.505 2.016 1.00 95.38 82 LEU A C 1
ATOM 629 O O . LEU A 1 82 ? -14.231 -10.326 2.849 1.00 95.38 82 LEU A O 1
ATOM 633 N N . ILE A 1 83 ? -12.983 -8.542 2.297 1.00 94.56 83 ILE A N 1
ATOM 634 C CA . ILE A 1 83 ? -12.362 -8.376 3.616 1.00 94.56 83 ILE A CA 1
ATOM 635 C C . ILE A 1 83 ? -12.830 -7.050 4.201 1.00 94.56 83 ILE A C 1
ATOM 637 O O . ILE A 1 83 ? -12.619 -5.989 3.617 1.00 94.56 83 ILE A O 1
ATOM 641 N N . THR A 1 84 ? -13.492 -7.114 5.349 1.00 95.44 84 THR A N 1
ATOM 642 C CA . THR A 1 84 ? -14.140 -5.973 6.003 1.00 95.44 84 THR A CA 1
ATOM 643 C C . THR A 1 84 ? -13.410 -5.559 7.287 1.00 95.44 84 THR A C 1
ATOM 645 O O . THR A 1 84 ? -12.657 -6.360 7.847 1.00 95.44 84 THR A O 1
ATOM 648 N N . PRO A 1 85 ? -13.590 -4.308 7.768 1.00 95.88 85 PRO A N 1
ATOM 649 C CA . PRO A 1 85 ? -12.843 -3.767 8.908 1.00 95.88 85 PRO A CA 1
ATOM 650 C C . PRO A 1 85 ? -12.858 -4.643 10.166 1.00 95.88 85 PRO A C 1
ATOM 652 O O . PRO A 1 85 ? -11.848 -4.743 10.853 1.00 95.88 85 PRO A O 1
ATOM 655 N N . GLU A 1 86 ? -13.977 -5.307 10.451 1.00 95.38 86 GLU A N 1
ATOM 656 C CA . GLU A 1 86 ? -14.146 -6.183 11.615 1.00 95.38 86 GLU A CA 1
ATOM 657 C C . GLU A 1 86 ? -13.327 -7.484 11.567 1.00 95.38 86 GLU A C 1
ATOM 659 O O . GLU A 1 86 ? -13.196 -8.152 12.585 1.00 95.38 86 GLU A O 1
ATOM 664 N N . SER A 1 87 ? -12.767 -7.853 10.412 1.00 96.06 87 SER A N 1
ATOM 665 C CA . SER A 1 87 ? -11.934 -9.057 10.243 1.00 96.06 87 SER A CA 1
ATOM 666 C C . SER A 1 87 ? -10.458 -8.746 9.988 1.00 96.06 87 SER A C 1
ATOM 668 O O . SER A 1 87 ? -9.676 -9.651 9.708 1.00 96.06 87 SER A O 1
ATOM 670 N N . GLN A 1 88 ? -10.053 -7.477 10.088 1.00 95.75 88 GLN A N 1
ATOM 671 C CA . GLN A 1 88 ? -8.651 -7.085 9.968 1.00 95.75 88 GLN A CA 1
ATOM 672 C C . GLN A 1 88 ? -7.871 -7.509 11.213 1.00 95.75 88 GLN A C 1
ATOM 674 O O . GLN A 1 88 ? -8.187 -7.097 12.329 1.00 95.75 88 GLN A O 1
ATOM 679 N N . VAL A 1 89 ? -6.810 -8.288 11.015 1.00 97.69 89 VAL A N 1
ATOM 680 C CA . VAL A 1 89 ? -5.935 -8.747 12.098 1.00 97.69 89 VAL A CA 1
ATOM 681 C C . VAL A 1 89 ? -4.663 -7.912 12.091 1.00 97.69 89 VAL A C 1
ATOM 683 O O . VAL A 1 89 ? -3.839 -8.058 11.195 1.00 97.69 89 VAL A O 1
ATOM 686 N N . PHE A 1 90 ? -4.512 -7.026 13.078 1.00 97.81 90 PHE A N 1
ATOM 687 C CA . PHE A 1 90 ? -3.321 -6.190 13.222 1.00 97.81 90 PHE A CA 1
ATOM 688 C C . PHE A 1 90 ? -2.262 -6.873 14.090 1.00 97.81 90 PHE A C 1
ATOM 690 O O . PHE A 1 90 ? -2.533 -7.248 15.229 1.00 97.81 90 PHE A O 1
ATOM 697 N N . SER A 1 91 ? -1.038 -6.959 13.580 1.00 98.00 91 SER A N 1
ATOM 698 C CA . SER A 1 91 ? 0.141 -7.444 14.306 1.00 98.00 91 SER A CA 1
ATOM 699 C C . SER A 1 91 ? 1.353 -6.547 14.040 1.00 98.00 91 SER A C 1
ATOM 701 O O . SER A 1 91 ? 1.374 -5.870 13.013 1.00 98.00 91 SER A O 1
ATOM 703 N N . PRO A 1 92 ? 2.381 -6.525 14.908 1.00 98.44 92 PRO A N 1
ATOM 704 C CA . PRO A 1 92 ? 3.631 -5.824 14.617 1.00 98.44 92 PRO A CA 1
ATOM 705 C C . PRO A 1 92 ? 4.202 -6.233 13.255 1.00 98.44 92 PRO A C 1
ATOM 707 O O . PRO A 1 92 ? 4.296 -7.425 12.955 1.00 98.44 92 PRO A O 1
ATOM 710 N N . LEU A 1 93 ? 4.544 -5.250 12.422 1.00 97.88 93 LEU A N 1
ATOM 711 C CA . LEU A 1 93 ? 5.080 -5.500 11.087 1.00 97.88 93 LEU A CA 1
ATOM 712 C C . LEU A 1 93 ? 6.594 -5.770 11.182 1.00 97.88 93 LEU A C 1
ATOM 714 O O . LEU A 1 93 ? 7.324 -4.904 11.669 1.00 97.88 93 LEU A O 1
ATOM 718 N N . PRO A 1 94 ? 7.095 -6.941 10.741 1.00 95.94 94 PRO A N 1
ATOM 719 C CA . PRO A 1 94 ? 8.517 -7.259 10.840 1.00 95.94 94 PRO A CA 1
ATOM 720 C C . PRO A 1 94 ? 9.393 -6.229 10.126 1.00 95.94 94 PRO A C 1
ATOM 722 O O . PRO A 1 94 ? 9.036 -5.745 9.056 1.00 95.94 94 PRO A O 1
ATOM 725 N N . ASN A 1 95 ? 10.550 -5.918 10.713 1.00 95.62 95 ASN A N 1
ATOM 726 C CA . ASN A 1 95 ? 11.519 -4.917 10.238 1.00 95.62 95 ASN A CA 1
ATOM 727 C C . ASN A 1 95 ? 11.017 -3.464 10.217 1.00 95.62 95 ASN A C 1
ATOM 729 O O . ASN A 1 95 ? 11.773 -2.574 9.840 1.00 95.62 95 ASN A O 1
ATOM 733 N N . TRP A 1 96 ? 9.780 -3.201 10.639 1.00 98.25 96 TRP A N 1
ATOM 734 C CA . TRP A 1 96 ? 9.262 -1.850 10.828 1.00 98.25 96 TRP A CA 1
ATOM 735 C C . TRP A 1 96 ? 9.260 -1.491 12.315 1.00 98.25 96 TRP A C 1
ATOM 737 O O . TRP A 1 96 ? 8.985 -2.319 13.183 1.00 98.25 96 TRP A O 1
ATOM 747 N N . THR A 1 97 ? 9.526 -0.225 12.614 1.00 98.38 97 THR A N 1
ATOM 748 C CA . THR A 1 97 ? 9.491 0.325 13.971 1.00 98.38 97 THR A CA 1
ATOM 749 C C . THR A 1 97 ? 8.129 0.954 14.235 1.00 98.38 97 THR A C 1
ATOM 751 O O . THR A 1 97 ? 7.618 1.710 13.406 1.00 98.38 97 THR A O 1
ATOM 754 N N . ASN A 1 98 ? 7.547 0.648 15.397 1.00 98.19 98 ASN A N 1
ATOM 755 C CA . ASN A 1 98 ? 6.286 1.209 15.895 1.00 98.19 98 ASN A CA 1
ATOM 756 C C . ASN A 1 98 ? 5.137 1.202 14.863 1.00 98.19 98 ASN A C 1
ATOM 758 O O . ASN A 1 98 ? 4.426 2.189 14.674 1.00 98.19 98 ASN A O 1
ATOM 762 N N . THR A 1 99 ? 4.994 0.089 14.140 1.00 98.69 99 THR A N 1
ATOM 763 C CA . THR A 1 99 ? 3.997 -0.065 13.074 1.00 98.69 99 THR A CA 1
ATOM 764 C C . THR A 1 99 ? 3.256 -1.388 13.228 1.00 98.69 99 THR A C 1
ATOM 766 O O . THR A 1 99 ? 3.873 -2.446 13.359 1.00 98.69 99 THR A O 1
ATOM 769 N N . LEU A 1 100 ? 1.924 -1.333 13.180 1.00 98.56 100 LEU A N 1
ATOM 770 C CA . LEU A 1 100 ? 1.068 -2.515 13.090 1.00 98.56 100 LEU A CA 1
ATOM 771 C C . LEU A 1 100 ? 0.629 -2.716 11.642 1.00 98.56 100 LEU A C 1
ATOM 773 O O . LEU A 1 100 ? 0.267 -1.749 10.977 1.00 98.56 100 LEU A O 1
ATOM 777 N N . ALA A 1 101 ? 0.590 -3.954 11.170 1.00 98.12 101 ALA A N 1
ATOM 778 C CA . ALA A 1 101 ? 0.073 -4.294 9.857 1.00 98.12 101 ALA A CA 1
ATOM 779 C C . ALA A 1 101 ? -1.077 -5.289 9.924 1.00 98.12 101 ALA A C 1
ATOM 781 O O . ALA A 1 101 ? -1.074 -6.190 10.759 1.00 98.12 101 ALA A O 1
ATOM 782 N N . ALA A 1 102 ? -2.028 -5.129 9.008 1.00 98.06 102 ALA A N 1
ATOM 783 C CA . ALA A 1 102 ? -3.036 -6.129 8.699 1.00 98.06 102 ALA A CA 1
ATOM 784 C C . ALA A 1 102 ? -2.871 -6.568 7.244 1.00 98.06 102 ALA A C 1
ATOM 786 O O . ALA A 1 102 ? -3.177 -5.808 6.322 1.00 98.06 102 ALA A O 1
ATOM 787 N N . TYR A 1 103 ? -2.369 -7.787 7.048 1.00 97.94 103 TYR A N 1
ATOM 788 C CA . TYR A 1 103 ? -2.282 -8.412 5.732 1.00 97.94 103 TYR A CA 1
ATOM 789 C C . TYR A 1 103 ? -3.685 -8.770 5.246 1.00 97.94 103 TYR A C 1
ATOM 791 O O . TYR A 1 103 ? -4.414 -9.496 5.917 1.00 97.94 103 TYR A O 1
ATOM 799 N N . LEU A 1 104 ? -4.061 -8.229 4.089 1.00 96.31 104 LEU A N 1
ATOM 800 C CA . LEU A 1 104 ? -5.366 -8.452 3.470 1.00 96.31 104 LEU A CA 1
ATOM 801 C C . LEU A 1 104 ? -5.264 -9.517 2.378 1.00 96.31 104 LEU A C 1
ATOM 803 O O . LEU A 1 104 ? -6.072 -10.434 2.332 1.00 96.31 104 LEU A O 1
ATOM 807 N N . ILE A 1 105 ? -4.257 -9.411 1.511 1.00 95.75 105 ILE A N 1
ATOM 808 C CA . ILE A 1 105 ? -4.028 -10.356 0.414 1.00 95.75 105 ILE A CA 1
ATOM 809 C C . ILE A 1 105 ? -2.584 -10.832 0.486 1.00 95.75 105 ILE A C 1
ATOM 811 O O . ILE A 1 105 ? -1.674 -10.033 0.703 1.00 95.75 105 ILE A O 1
ATOM 815 N N . THR A 1 106 ? -2.373 -12.133 0.306 1.00 95.75 106 THR A N 1
ATOM 816 C CA . THR A 1 106 ? -1.042 -12.743 0.222 1.00 95.75 106 THR A CA 1
ATOM 817 C C . THR A 1 106 ? -1.042 -13.848 -0.836 1.00 95.75 106 THR A C 1
ATOM 819 O O . THR A 1 106 ? -2.114 -14.375 -1.147 1.00 95.75 106 THR A O 1
ATOM 822 N N . PRO A 1 107 ? 0.134 -14.288 -1.321 1.00 95.38 107 PRO A N 1
ATOM 823 C CA . PRO A 1 107 ? 0.226 -15.402 -2.264 1.00 95.38 107 PRO A CA 1
ATOM 824 C C . PRO A 1 107 ? -0.417 -16.715 -1.803 1.00 95.38 107 PRO A C 1
ATOM 826 O O . PRO A 1 107 ? -0.763 -17.548 -2.636 1.00 95.38 107 PRO A O 1
ATOM 829 N N . ALA A 1 108 ? -0.665 -16.894 -0.499 1.00 93.88 108 ALA A N 1
ATOM 830 C CA . ALA A 1 108 ? -1.438 -18.027 0.013 1.00 93.88 108 ALA A CA 1
ATOM 831 C C . ALA A 1 108 ? -2.891 -18.061 -0.512 1.00 93.88 108 ALA A C 1
ATOM 833 O O . ALA A 1 108 ? -3.531 -19.107 -0.480 1.00 93.88 108 ALA A O 1
ATOM 834 N N . MET A 1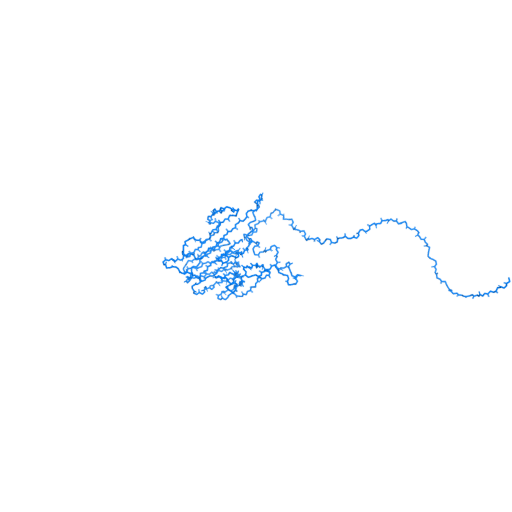 109 ? -3.399 -16.932 -1.017 1.00 92.88 109 MET A N 1
ATOM 835 C CA . MET A 1 109 ? -4.709 -16.797 -1.665 1.00 92.88 109 MET A CA 1
ATOM 836 C C . MET A 1 109 ? -4.644 -16.973 -3.194 1.00 92.88 109 MET A C 1
ATOM 838 O O . MET A 1 109 ? -5.647 -16.774 -3.872 1.00 92.88 109 MET A O 1
ATOM 842 N N . GLY A 1 110 ? -3.474 -17.304 -3.755 1.00 90.50 110 GLY A N 1
ATOM 843 C CA . GLY A 1 110 ? -3.263 -17.455 -5.199 1.00 90.50 110 GLY A CA 1
ATOM 844 C C . GLY A 1 110 ? -2.914 -16.162 -5.946 1.00 90.50 110 GLY A C 1
ATOM 845 O O . GLY A 1 110 ? -2.875 -16.170 -7.174 1.00 90.50 110 GLY A O 1
ATOM 846 N N . SER A 1 111 ? -2.654 -15.056 -5.241 1.00 90.38 111 SER A N 1
ATOM 847 C CA . SER A 1 111 ? -2.129 -13.823 -5.842 1.00 90.38 111 SER A CA 1
ATOM 848 C C . SER A 1 111 ? -0.614 -13.900 -6.074 1.00 90.38 111 SER A C 1
ATOM 850 O O . SER A 1 111 ? 0.098 -14.685 -5.452 1.00 90.38 111 SER A O 1
ATOM 852 N N . HIS A 1 112 ? -0.090 -13.023 -6.928 1.00 93.12 112 HIS A N 1
ATOM 853 C CA . HIS A 1 112 ? 1.356 -12.826 -7.116 1.00 93.12 112 HIS A CA 1
ATOM 854 C C . HIS A 1 112 ? 1.894 -11.586 -6.372 1.00 93.12 112 HIS A C 1
ATOM 856 O O . HIS A 1 112 ? 3.030 -11.174 -6.582 1.00 93.12 112 HIS A O 1
ATOM 862 N N . PHE A 1 113 ? 1.076 -10.979 -5.511 1.00 95.88 113 PHE A N 1
ATOM 863 C CA . PHE A 1 113 ? 1.410 -9.802 -4.711 1.00 95.88 113 PHE A CA 1
ATOM 864 C C . PHE A 1 113 ? 0.842 -9.937 -3.297 1.00 95.88 113 PHE A C 1
ATOM 866 O O . PHE A 1 113 ? -0.049 -10.751 -3.025 1.00 95.88 113 PHE A O 1
ATOM 873 N N . VAL A 1 114 ? 1.350 -9.097 -2.410 1.00 97.06 114 VAL A N 1
ATOM 874 C CA . VAL A 1 114 ? 0.866 -8.885 -1.054 1.00 97.06 114 VAL A CA 1
ATOM 875 C C . VAL A 1 114 ? 0.183 -7.523 -1.000 1.00 97.06 114 VAL A C 1
ATOM 877 O O . VAL A 1 114 ? 0.691 -6.553 -1.554 1.00 97.06 114 VAL A O 1
ATOM 880 N N . MET A 1 115 ? -0.949 -7.441 -0.307 1.00 97.88 115 MET A N 1
ATOM 881 C CA . MET A 1 115 ? -1.601 -6.184 0.051 1.00 97.88 115 MET A CA 1
ATOM 882 C C . MET A 1 115 ? -1.804 -6.138 1.558 1.00 97.88 115 MET A C 1
ATOM 884 O O . MET A 1 115 ? -2.373 -7.067 2.137 1.00 97.88 115 MET A O 1
ATOM 888 N N . TYR A 1 116 ? -1.398 -5.045 2.193 1.00 97.94 116 TYR A N 1
ATOM 889 C CA . TYR A 1 116 ? -1.602 -4.853 3.624 1.00 97.94 116 TYR A CA 1
ATOM 890 C C . TYR A 1 116 ? -1.881 -3.396 3.986 1.00 97.94 116 TYR A C 1
ATOM 892 O O . TYR A 1 116 ? -1.490 -2.462 3.285 1.00 97.94 116 TYR A O 1
ATOM 900 N N . LEU A 1 117 ? -2.574 -3.208 5.107 1.00 98.19 117 LEU A N 1
ATOM 901 C CA . LEU A 1 117 ? -2.702 -1.910 5.762 1.00 98.19 117 LEU A CA 1
ATOM 902 C C . LEU A 1 117 ? -1.570 -1.761 6.766 1.00 98.19 117 LEU A C 1
ATOM 904 O O . LEU A 1 117 ? -1.406 -2.643 7.603 1.00 98.19 117 LEU A O 1
ATOM 908 N N . ALA A 1 118 ? -0.840 -0.651 6.729 1.00 98.38 118 ALA A N 1
ATOM 909 C CA . ALA A 1 118 ? 0.171 -0.317 7.727 1.00 98.38 118 ALA A CA 1
ATOM 910 C C . ALA A 1 118 ? -0.297 0.880 8.562 1.00 98.38 118 ALA A C 1
ATOM 912 O O . ALA A 1 118 ? -0.489 1.978 8.041 1.00 98.38 118 ALA A O 1
ATOM 913 N N . LYS A 1 119 ? -0.482 0.663 9.864 1.00 98.19 119 LYS A N 1
ATOM 914 C CA . LYS A 1 119 ? -0.771 1.688 10.870 1.00 98.19 119 LYS A CA 1
ATOM 915 C C . LYS A 1 119 ? 0.526 2.091 11.555 1.00 98.19 119 LYS A C 1
ATOM 917 O O . LYS A 1 119 ? 0.951 1.464 12.529 1.00 98.19 119 LYS A O 1
ATOM 922 N N . MET A 1 120 ? 1.138 3.130 11.014 1.00 98.44 120 MET A N 1
ATOM 923 C CA . MET A 1 120 ? 2.321 3.787 11.548 1.00 98.44 120 MET A CA 1
ATOM 924 C C . MET A 1 120 ? 1.919 4.629 12.762 1.00 98.44 120 MET A C 1
ATOM 926 O O . MET A 1 120 ? 1.000 5.442 12.671 1.00 98.44 120 MET A O 1
ATOM 930 N N . GLN A 1 121 ? 2.561 4.406 13.907 1.00 97.88 121 GLN A N 1
ATOM 931 C CA . GLN A 1 121 ? 2.393 5.243 15.098 1.00 97.88 121 GLN A CA 1
ATOM 932 C C . GLN A 1 121 ? 3.420 6.389 15.097 1.00 97.88 121 GLN A C 1
ATOM 934 O O . GLN A 1 121 ? 4.218 6.527 14.171 1.00 97.88 121 GLN A O 1
ATOM 939 N N . GLU A 1 122 ? 3.407 7.221 16.134 1.00 96.69 122 GLU A N 1
ATOM 940 C CA . GLU A 1 122 ? 4.421 8.261 16.343 1.00 96.69 122 GLU A CA 1
ATOM 941 C C . GLU A 1 122 ? 5.841 7.664 16.426 1.00 96.69 122 GLU A C 1
ATOM 943 O O . GLU A 1 122 ? 6.047 6.589 16.995 1.00 96.69 122 GLU A O 1
ATOM 948 N N . ASN A 1 123 ? 6.826 8.354 15.845 1.00 97.25 123 ASN A N 1
ATOM 949 C CA . ASN A 1 123 ? 8.220 7.905 15.726 1.00 97.25 123 ASN A CA 1
ATOM 950 C C . ASN A 1 123 ? 8.374 6.529 15.043 1.00 97.25 123 ASN A C 1
ATOM 952 O O . ASN A 1 123 ? 9.200 5.700 15.436 1.00 97.25 123 ASN A O 1
ATOM 956 N N . SER A 1 124 ? 7.558 6.257 14.025 1.00 98.00 124 SER A N 1
ATOM 957 C CA . SER A 1 124 ? 7.613 5.011 13.256 1.00 98.00 124 SER A CA 1
ATOM 958 C C . SER A 1 124 ? 8.567 5.107 12.068 1.00 98.00 124 SER A C 1
ATOM 960 O O . SER A 1 124 ? 8.824 6.182 11.519 1.00 98.00 124 SER A O 1
ATOM 962 N N . ARG A 1 125 ? 9.094 3.952 11.653 1.00 98.00 125 ARG A N 1
ATOM 963 C CA . ARG A 1 125 ? 10.003 3.832 10.507 1.00 98.00 125 ARG A CA 1
ATOM 964 C C . ARG A 1 125 ? 9.766 2.525 9.763 1.00 98.00 125 ARG A C 1
ATOM 966 O O . ARG A 1 125 ? 9.561 1.495 10.401 1.00 98.00 125 ARG A O 1
ATOM 973 N N . SER A 1 126 ? 9.813 2.547 8.435 1.00 98.00 126 SER A N 1
ATOM 974 C CA . SER A 1 126 ? 9.689 1.331 7.631 1.00 98.00 126 SER A CA 1
ATOM 975 C C . SER A 1 126 ? 10.982 0.538 7.530 1.00 98.00 126 SER A C 1
ATOM 977 O O . SER A 1 126 ? 12.059 1.122 7.424 1.00 98.00 126 SER A O 1
ATOM 979 N N . GLY A 1 127 ? 10.848 -0.780 7.422 1.00 96.50 127 GLY A N 1
ATOM 980 C CA . GLY A 1 127 ? 11.911 -1.653 6.934 1.00 96.50 127 GLY A CA 1
ATOM 981 C C . GLY A 1 127 ? 11.928 -1.747 5.411 1.00 96.50 127 GLY A C 1
ATOM 982 O O . GLY A 1 127 ? 10.901 -1.554 4.745 1.00 96.50 127 GLY A O 1
ATOM 983 N N . LEU A 1 128 ? 13.090 -2.093 4.864 1.00 97.44 128 LEU A N 1
ATOM 984 C CA . LEU A 1 128 ? 13.230 -2.439 3.453 1.00 97.44 128 LEU A CA 1
ATOM 985 C C . LEU A 1 128 ? 12.459 -3.730 3.141 1.00 97.44 128 LEU A C 1
ATOM 987 O O . LEU A 1 128 ? 12.386 -4.623 3.996 1.00 97.44 128 LEU A O 1
ATOM 991 N N . PRO A 1 129 ? 11.861 -3.836 1.946 1.00 96.69 129 PRO A N 1
ATOM 992 C CA . PRO A 1 129 ? 11.319 -5.101 1.484 1.00 96.69 129 PRO A CA 1
ATOM 993 C C . PRO A 1 129 ? 12.464 -6.087 1.162 1.00 96.69 129 PRO A C 1
ATOM 995 O O . PRO A 1 129 ? 13.624 -5.679 1.051 1.00 96.69 129 PRO A O 1
ATOM 998 N N . PRO A 1 130 ? 12.172 -7.392 1.019 1.00 96.38 130 PRO A N 1
ATOM 999 C CA . PRO A 1 130 ? 13.156 -8.371 0.556 1.00 96.38 130 PRO A CA 1
ATOM 1000 C C . PRO A 1 130 ? 13.723 -8.043 -0.838 1.00 96.38 130 PRO A C 1
ATOM 1002 O O . PRO A 1 130 ? 13.159 -7.240 -1.578 1.00 96.38 130 PRO A O 1
ATOM 1005 N N . SER A 1 131 ? 14.811 -8.717 -1.224 1.00 96.50 131 SER A N 1
ATOM 1006 C CA . SER A 1 131 ? 15.380 -8.583 -2.574 1.00 96.50 131 SER A CA 1
ATOM 1007 C C . SER A 1 131 ? 14.356 -8.921 -3.656 1.00 96.50 131 SER A C 1
ATOM 1009 O O . SER A 1 131 ? 13.553 -9.847 -3.510 1.00 96.50 131 SER A O 1
ATOM 1011 N N . ASP A 1 132 ? 14.446 -8.184 -4.755 1.00 95.94 132 ASP A N 1
ATOM 1012 C CA . ASP A 1 132 ? 13.636 -8.269 -5.968 1.00 95.94 132 ASP A CA 1
ATOM 1013 C C . ASP A 1 132 ? 12.149 -7.969 -5.744 1.00 95.94 132 ASP A C 1
ATOM 1015 O O . ASP A 1 132 ? 11.310 -8.291 -6.586 1.00 95.94 132 ASP A O 1
ATOM 1019 N N . ILE A 1 133 ? 11.812 -7.357 -4.604 1.00 97.56 133 ILE A N 1
ATOM 1020 C CA . ILE A 1 133 ? 10.458 -6.918 -4.288 1.00 97.56 133 ILE A CA 1
ATOM 1021 C C . ILE A 1 133 ? 10.312 -5.430 -4.601 1.00 97.56 133 ILE A C 1
ATOM 1023 O O . ILE A 1 133 ? 10.984 -4.588 -4.006 1.00 97.56 133 ILE A O 1
ATOM 1027 N N . GLU A 1 134 ? 9.398 -5.109 -5.511 1.00 96.88 134 GLU A N 1
ATOM 1028 C CA . GLU A 1 134 ? 8.918 -3.746 -5.729 1.00 96.88 134 GLU A CA 1
ATOM 1029 C C . GLU A 1 134 ? 7.810 -3.409 -4.722 1.00 96.88 134 GLU A C 1
ATOM 1031 O O . GLU A 1 134 ? 7.037 -4.278 -4.297 1.00 96.88 134 GLU A O 1
ATOM 1036 N N . ARG A 1 135 ? 7.724 -2.135 -4.333 1.00 98.19 135 ARG A N 1
ATOM 1037 C CA . ARG A 1 135 ? 6.767 -1.651 -3.333 1.00 98.19 135 ARG A CA 1
ATOM 1038 C C . ARG A 1 135 ? 6.006 -0.445 -3.863 1.00 98.19 135 ARG A C 1
ATOM 1040 O O . ARG A 1 135 ? 6.598 0.551 -4.263 1.00 98.19 135 ARG A O 1
ATOM 1047 N N . PHE A 1 136 ? 4.686 -0.495 -3.771 1.00 98.38 136 PHE A N 1
ATOM 1048 C CA . PHE A 1 136 ? 3.815 0.662 -3.943 1.00 98.38 136 PHE A CA 1
ATOM 1049 C C . PHE A 1 136 ? 3.121 0.984 -2.624 1.00 98.38 136 PHE A C 1
ATOM 1051 O O . PHE A 1 136 ? 2.644 0.087 -1.935 1.00 98.38 136 PHE A O 1
ATOM 1058 N N . LEU A 1 137 ? 3.017 2.263 -2.282 1.00 97.81 137 LEU A N 1
ATOM 1059 C CA . LEU A 1 137 ? 2.304 2.726 -1.096 1.00 97.81 137 LEU A CA 1
ATOM 1060 C C . LEU A 1 137 ? 1.372 3.886 -1.421 1.00 97.81 137 LEU A C 1
ATOM 1062 O O . LEU A 1 137 ? 1.675 4.723 -2.269 1.00 97.81 137 LEU A O 1
ATOM 1066 N N . PHE A 1 138 ? 0.269 3.960 -0.687 1.00 98.19 138 PHE A N 1
ATOM 1067 C CA . PHE A 1 138 ? -0.731 5.014 -0.783 1.00 98.19 138 PHE A CA 1
ATOM 1068 C C . PHE A 1 138 ? -1.103 5.524 0.609 1.00 98.19 138 PHE A C 1
ATOM 1070 O O . PHE A 1 138 ? -1.422 4.728 1.498 1.00 98.19 138 PHE A O 1
ATOM 1077 N N . VAL A 1 139 ? -1.083 6.842 0.805 1.00 98.06 139 VAL A N 1
ATOM 1078 C CA . VAL A 1 139 ? -1.394 7.470 2.095 1.00 98.06 139 VAL A CA 1
ATOM 1079 C C . VAL A 1 139 ? -2.900 7.703 2.213 1.00 98.06 139 VAL A C 1
ATOM 1081 O O . VAL A 1 139 ? -3.477 8.551 1.532 1.00 98.06 139 VAL A O 1
ATOM 1084 N N . VAL A 1 140 ? -3.544 6.969 3.121 1.00 96.38 140 VAL A N 1
ATOM 1085 C CA . VAL A 1 140 ? -4.990 7.085 3.390 1.00 96.38 140 VAL A CA 1
ATOM 1086 C C . VAL A 1 140 ? -5.269 8.044 4.544 1.00 96.38 140 VAL A C 1
ATOM 1088 O O . VAL A 1 140 ? -6.312 8.691 4.581 1.00 96.38 140 VAL A O 1
ATOM 1091 N N . GLN A 1 141 ? -4.346 8.145 5.498 1.00 96.62 141 GLN A N 1
ATOM 1092 C CA . GLN A 1 141 ? -4.470 9.026 6.654 1.00 96.62 141 GLN A CA 1
ATOM 1093 C C . GLN A 1 141 ? -3.091 9.484 7.120 1.00 96.62 141 GLN A C 1
ATOM 1095 O O . GLN A 1 141 ? -2.151 8.691 7.130 1.00 96.62 141 GLN A O 1
ATOM 1100 N N . GLY A 1 142 ? -3.009 10.727 7.590 1.00 96.44 142 GLY A N 1
ATOM 1101 C CA . GLY A 1 142 ? -1.781 11.302 8.127 1.00 96.44 142 GLY A CA 1
ATOM 1102 C C . GLY A 1 142 ? -0.817 11.735 7.026 1.00 96.44 142 GLY A C 1
ATOM 1103 O O . GLY A 1 142 ? -1.217 11.978 5.886 1.00 96.44 142 GLY A O 1
ATOM 1104 N N . THR A 1 143 ? 0.452 11.841 7.400 1.00 97.44 143 THR A N 1
ATOM 1105 C CA . THR A 1 143 ? 1.540 12.285 6.529 1.00 97.44 143 THR A CA 1
ATOM 1106 C C . THR A 1 143 ? 2.759 11.428 6.825 1.00 97.44 143 THR A C 1
ATOM 1108 O O . THR A 1 143 ? 3.032 11.149 7.986 1.00 97.44 143 THR A O 1
ATOM 1111 N N . VAL A 1 144 ? 3.495 11.026 5.794 1.00 98.12 144 VAL A N 1
ATOM 1112 C CA . VAL A 1 144 ? 4.710 10.211 5.916 1.00 98.12 144 VAL A CA 1
ATOM 1113 C C . VAL A 1 144 ? 5.836 10.875 5.132 1.00 98.12 144 VAL A C 1
ATOM 1115 O O . VAL A 1 144 ? 5.608 11.411 4.051 1.00 98.12 144 VAL A O 1
ATOM 1118 N N . SER A 1 145 ? 7.054 10.856 5.664 1.00 97.94 145 SER A N 1
ATOM 1119 C CA . SER A 1 145 ? 8.256 11.261 4.932 1.00 97.94 145 SER A CA 1
ATOM 1120 C C . SER A 1 145 ? 8.845 10.053 4.215 1.00 97.94 145 SER A C 1
ATOM 1122 O O . SER A 1 145 ? 9.087 9.029 4.850 1.00 97.94 145 SER A O 1
ATOM 1124 N N . LEU A 1 146 ? 9.085 10.166 2.912 1.00 97.81 146 LEU A N 1
ATOM 1125 C CA . LEU A 1 146 ? 9.854 9.214 2.118 1.00 97.81 146 LEU A CA 1
ATOM 1126 C C . LEU A 1 146 ? 11.269 9.761 1.929 1.00 97.81 146 LEU A C 1
ATOM 1128 O O . LEU A 1 146 ? 11.459 10.784 1.272 1.00 97.81 146 LEU A O 1
ATOM 1132 N N . THR A 1 147 ? 12.258 9.059 2.469 1.00 96.69 147 THR A N 1
ATOM 1133 C CA . THR A 1 147 ? 13.679 9.374 2.320 1.00 96.69 147 THR A CA 1
ATOM 1134 C C . THR A 1 147 ? 14.345 8.378 1.377 1.00 96.69 147 THR A C 1
ATOM 1136 O O . THR A 1 147 ? 14.268 7.167 1.585 1.00 96.69 147 THR A O 1
ATOM 1139 N N . MET A 1 148 ? 15.030 8.910 0.366 1.00 92.94 148 MET A N 1
ATOM 1140 C CA . MET A 1 148 ? 15.770 8.183 -0.666 1.00 92.94 148 MET A CA 1
ATOM 1141 C C . MET A 1 148 ? 17.177 8.769 -0.746 1.00 92.94 148 MET A C 1
ATOM 1143 O O . MET A 1 148 ? 17.339 9.934 -1.119 1.00 92.94 148 MET A O 1
ATOM 1147 N N . SER A 1 149 ? 18.197 7.986 -0.395 1.00 84.69 149 SER A N 1
ATOM 1148 C CA . SER A 1 149 ? 19.587 8.462 -0.327 1.00 84.69 149 SER A CA 1
ATOM 1149 C C . SER A 1 149 ? 19.720 9.741 0.529 1.00 84.69 149 SER A C 1
ATOM 1151 O O . SER A 1 149 ? 19.688 9.653 1.753 1.00 84.69 149 SER A O 1
ATOM 1153 N N . SER A 1 150 ? 19.840 10.926 -0.086 1.00 78.00 150 SER A N 1
ATOM 1154 C CA . SER A 1 150 ? 19.949 12.232 0.586 1.00 78.00 150 SER A CA 1
ATOM 1155 C C . SER A 1 150 ? 18.697 13.112 0.482 1.00 78.00 150 SER A C 1
ATOM 1157 O O . SER A 1 150 ? 18.668 14.195 1.062 1.00 78.00 150 SER A O 1
ATOM 1159 N N . ASN A 1 151 ? 17.674 12.688 -0.262 1.00 89.56 151 ASN A N 1
ATOM 1160 C CA . ASN A 1 151 ? 16.481 13.488 -0.527 1.00 89.56 151 ASN A CA 1
ATOM 1161 C C . ASN A 1 151 ? 15.304 12.963 0.292 1.00 89.56 151 ASN A C 1
ATOM 1163 O O . ASN A 1 151 ? 15.080 11.757 0.360 1.00 89.56 151 ASN A O 1
ATOM 1167 N N . SER A 1 152 ? 14.544 13.868 0.907 1.00 93.06 152 SER A N 1
ATOM 1168 C CA . SER A 1 152 ? 13.312 13.527 1.623 1.00 93.06 152 SER A CA 1
ATOM 1169 C C . SER A 1 152 ? 12.131 14.280 1.029 1.00 93.06 152 SER A C 1
ATOM 1171 O O . SER A 1 152 ? 12.227 15.477 0.757 1.00 93.06 152 SER A O 1
ATOM 1173 N N . GLN A 1 153 ? 11.019 13.580 0.839 1.00 95.50 153 GLN A N 1
ATOM 1174 C CA . GLN A 1 153 ? 9.775 14.129 0.320 1.00 95.50 153 GLN A CA 1
ATOM 1175 C C . GLN A 1 153 ? 8.614 13.751 1.237 1.00 95.50 153 GLN A C 1
ATOM 1177 O O . GLN A 1 153 ? 8.467 12.600 1.636 1.00 95.50 153 GLN A O 1
ATOM 1182 N N . TRP A 1 154 ? 7.747 14.719 1.521 1.00 97.00 154 TRP A N 1
ATOM 1183 C CA . TRP A 1 154 ? 6.521 14.482 2.273 1.00 97.00 154 TRP A CA 1
ATOM 1184 C C . TRP A 1 154 ? 5.414 13.936 1.372 1.00 97.00 154 TRP A C 1
ATOM 1186 O O . TRP A 1 154 ? 5.129 14.489 0.308 1.00 97.00 154 TRP A O 1
ATOM 1196 N N . LEU A 1 155 ? 4.768 12.872 1.837 1.00 97.75 155 LEU A N 1
ATOM 1197 C CA . LEU A 1 155 ? 3.597 12.249 1.240 1.00 97.75 155 LEU A CA 1
ATOM 1198 C C . LEU A 1 155 ? 2.416 12.472 2.186 1.00 97.75 155 LEU A C 1
ATOM 1200 O O . LEU A 1 155 ? 2.386 11.947 3.299 1.00 97.75 155 LEU A O 1
ATOM 1204 N N . MET A 1 156 ? 1.462 13.294 1.759 1.00 96.88 156 MET A N 1
ATOM 1205 C CA . MET A 1 156 ? 0.230 13.573 2.505 1.00 96.88 156 MET A CA 1
ATOM 1206 C C . MET A 1 156 ? -0.871 12.602 2.082 1.00 96.88 156 MET A C 1
ATOM 1208 O O . MET A 1 156 ? -0.693 11.847 1.130 1.00 96.88 156 MET A O 1
ATOM 1212 N N . VAL A 1 157 ? -2.029 12.647 2.743 1.00 96.62 157 VAL A N 1
ATOM 1213 C CA . VAL A 1 157 ? -3.239 11.952 2.272 1.00 96.62 157 VAL A CA 1
ATOM 1214 C C . VAL A 1 157 ? -3.444 12.199 0.775 1.00 96.62 157 VAL A C 1
ATOM 1216 O O . VAL A 1 157 ? -3.306 13.334 0.324 1.00 96.62 157 VAL A O 1
ATOM 1219 N N . ASP A 1 158 ? -3.772 11.140 0.031 1.00 96.19 158 ASP A N 1
ATOM 1220 C CA . ASP A 1 158 ? -3.882 11.130 -1.439 1.00 96.19 158 ASP A CA 1
ATOM 1221 C C . ASP A 1 158 ? -2.557 11.127 -2.216 1.00 96.19 158 ASP A C 1
ATOM 1223 O O . ASP A 1 158 ? -2.542 11.111 -3.446 1.00 96.19 158 ASP A O 1
ATOM 1227 N N . SER A 1 159 ? -1.425 11.104 -1.517 1.00 97.81 159 SER A N 1
ATOM 1228 C CA . SER A 1 159 ? -0.121 10.884 -2.138 1.00 97.81 159 SER A CA 1
ATOM 1229 C C . SER A 1 159 ? 0.220 9.398 -2.192 1.00 97.81 159 SER A C 1
ATOM 1231 O O . SER A 1 159 ? -0.222 8.595 -1.365 1.00 97.81 159 SER A O 1
ATOM 1233 N N . TYR A 1 160 ? 1.050 9.036 -3.160 1.00 97.94 160 TYR A N 1
ATOM 1234 C CA . TYR A 1 160 ? 1.547 7.683 -3.346 1.00 97.94 160 TYR A CA 1
ATOM 1235 C C . TYR A 1 160 ? 3.015 7.688 -3.751 1.00 97.94 160 TYR A C 1
ATOM 1237 O O . TYR A 1 160 ? 3.535 8.690 -4.252 1.00 97.94 160 TYR A O 1
ATOM 1245 N N . ALA A 1 161 ? 3.666 6.546 -3.559 1.00 98.25 161 ALA A N 1
ATOM 1246 C CA . ALA A 1 161 ? 4.990 6.300 -4.098 1.00 98.25 161 ALA A CA 1
ATOM 1247 C C . ALA A 1 161 ? 5.118 4.867 -4.617 1.00 98.25 161 ALA A C 1
ATOM 1249 O O . ALA A 1 161 ? 4.566 3.934 -4.036 1.00 98.25 161 ALA A O 1
ATOM 1250 N N . TYR A 1 162 ? 5.864 4.715 -5.703 1.00 97.81 162 TYR A N 1
ATOM 1251 C CA . TYR A 1 162 ? 6.330 3.449 -6.240 1.00 97.81 162 TYR A CA 1
ATOM 1252 C C . TYR A 1 162 ? 7.848 3.390 -6.140 1.00 97.81 162 TYR A C 1
ATOM 1254 O O . TYR A 1 162 ? 8.555 4.342 -6.482 1.00 97.81 162 TYR A O 1
ATOM 1262 N N . LEU A 1 163 ? 8.322 2.255 -5.652 1.00 97.44 163 LEU A N 1
ATOM 1263 C CA . LEU A 1 163 ? 9.701 1.983 -5.310 1.00 97.44 163 LEU A CA 1
ATOM 1264 C C . LEU A 1 163 ? 10.098 0.713 -6.076 1.00 97.44 163 LEU A C 1
ATOM 1266 O O . LEU A 1 163 ? 9.580 -0.363 -5.759 1.00 97.44 163 LEU A O 1
ATOM 1270 N N . PRO A 1 164 ? 10.967 0.838 -7.096 1.00 96.25 164 PRO A N 1
ATOM 1271 C CA . PRO A 1 164 ? 11.492 -0.297 -7.844 1.00 96.25 164 PRO A CA 1
ATOM 1272 C C . PRO A 1 164 ? 12.196 -1.302 -6.920 1.00 96.25 164 PRO A C 1
ATOM 1274 O O . PRO A 1 164 ? 12.583 -0.946 -5.798 1.00 96.25 164 PRO A O 1
ATOM 1277 N N . PRO A 1 165 ? 12.408 -2.546 -7.381 1.00 95.94 165 PRO A N 1
ATOM 1278 C CA . PRO A 1 165 ? 13.129 -3.531 -6.589 1.00 95.94 165 PRO A CA 1
ATOM 1279 C C . PRO A 1 165 ? 14.537 -3.036 -6.243 1.00 95.94 165 PRO A C 1
ATOM 1281 O O . PRO A 1 165 ? 15.205 -2.382 -7.045 1.00 95.94 165 PRO A O 1
ATOM 1284 N N . ASN A 1 166 ? 14.997 -3.388 -5.044 1.00 95.06 166 ASN A N 1
ATOM 1285 C CA . ASN A 1 166 ? 16.382 -3.215 -4.586 1.00 95.06 166 ASN A CA 1
ATOM 1286 C C . ASN A 1 166 ? 16.808 -1.742 -4.449 1.00 95.06 166 ASN A C 1
ATOM 1288 O O . ASN A 1 166 ? 17.998 -1.441 -4.350 1.00 95.06 166 ASN A O 1
ATOM 1292 N N . VAL A 1 167 ? 15.842 -0.821 -4.417 1.00 94.44 167 VAL A N 1
ATOM 1293 C CA . VAL A 1 167 ? 16.094 0.592 -4.147 1.00 94.44 167 VAL A CA 1
ATOM 1294 C C . VAL A 1 167 ? 16.033 0.857 -2.644 1.00 94.44 167 VAL A C 1
ATOM 1296 O O . VAL A 1 167 ? 15.004 0.647 -1.999 1.00 94.44 167 VAL A O 1
ATOM 1299 N N . GLU A 1 168 ? 17.130 1.379 -2.101 1.00 95.69 168 GLU A N 1
ATOM 1300 C CA . GLU A 1 168 ? 17.245 1.798 -0.703 1.00 95.69 168 GLU A CA 1
ATOM 1301 C C . GLU A 1 168 ? 16.326 2.986 -0.391 1.00 95.69 168 GLU A C 1
ATOM 1303 O O . GLU A 1 168 ? 16.431 4.056 -1.000 1.00 95.69 168 GLU A O 1
ATOM 1308 N N . HIS A 1 169 ? 15.432 2.805 0.581 1.00 96.62 169 HIS A N 1
ATOM 1309 C CA . HIS A 1 169 ? 14.449 3.806 0.978 1.00 96.62 169 HIS A CA 1
ATOM 1310 C C . HIS A 1 169 ? 14.028 3.660 2.441 1.00 96.62 169 HIS A C 1
ATOM 1312 O O . HIS A 1 169 ? 14.085 2.580 3.025 1.00 96.62 169 HIS A O 1
ATOM 1318 N N . SER A 1 170 ? 13.533 4.744 3.034 1.00 97.06 170 SER A N 1
ATOM 1319 C CA . SER A 1 170 ? 12.941 4.727 4.371 1.00 97.06 170 SER A CA 1
ATOM 1320 C C . SER A 1 170 ? 11.712 5.618 4.407 1.00 97.06 170 SER A C 1
ATOM 1322 O O . SER A 1 170 ? 11.777 6.791 4.059 1.00 97.06 170 SER A O 1
ATOM 1324 N N . LEU A 1 171 ? 10.608 5.078 4.903 1.00 97.94 171 LEU A N 1
ATOM 1325 C CA . LEU A 1 171 ? 9.433 5.835 5.303 1.00 97.94 171 LEU A CA 1
ATOM 1326 C C . LEU A 1 171 ? 9.539 6.136 6.792 1.00 97.94 171 LEU A C 1
ATOM 1328 O O . LEU A 1 171 ? 9.908 5.251 7.566 1.00 97.94 171 LEU A O 1
ATOM 1332 N N . SER A 1 172 ? 9.202 7.347 7.210 1.00 97.75 172 SER A N 1
ATOM 1333 C CA . SER A 1 172 ? 9.115 7.697 8.627 1.00 97.75 172 SER A CA 1
ATOM 1334 C C . SER A 1 172 ? 7.928 8.597 8.909 1.00 97.75 172 SER A C 1
ATOM 1336 O O . SER A 1 172 ? 7.527 9.397 8.062 1.00 97.75 172 SER A O 1
ATOM 1338 N N . SER A 1 173 ? 7.376 8.476 10.111 1.00 97.75 173 SER A N 1
ATOM 1339 C CA . SER A 1 173 ? 6.287 9.333 10.561 1.00 97.75 173 SER A CA 1
ATOM 1340 C C . SER A 1 173 ? 6.417 9.658 12.041 1.00 97.75 173 SER A C 1
ATOM 1342 O O . SER A 1 173 ? 6.497 8.758 12.877 1.00 97.75 173 SER A O 1
ATOM 1344 N N . ASP A 1 174 ? 6.367 10.951 12.355 1.00 96.88 174 ASP A N 1
ATOM 1345 C CA . ASP A 1 174 ? 6.352 11.470 13.727 1.00 96.88 174 ASP A CA 1
ATOM 1346 C C . ASP A 1 174 ? 4.916 11.627 14.259 1.00 96.88 174 ASP A C 1
ATOM 1348 O O . ASP A 1 174 ? 4.697 12.027 15.392 1.00 96.88 174 ASP A O 1
ATOM 1352 N N . ALA A 1 175 ? 3.911 11.283 13.451 1.00 97.25 175 ALA A N 1
ATOM 1353 C CA . ALA A 1 175 ? 2.503 11.271 13.834 1.00 97.25 175 ALA A CA 1
ATOM 1354 C C . ALA A 1 175 ? 1.817 9.985 13.341 1.00 97.25 175 ALA A C 1
ATOM 1356 O O . ALA A 1 175 ? 2.341 9.307 12.452 1.00 97.25 175 ALA A O 1
ATOM 1357 N N . PRO A 1 176 ? 0.632 9.629 13.863 1.00 97.62 176 PRO A N 1
ATOM 1358 C CA . PRO A 1 176 ? -0.113 8.489 13.347 1.00 97.62 176 PRO A CA 1
ATOM 1359 C C . PRO A 1 176 ? -0.434 8.629 11.851 1.00 97.62 176 PRO A C 1
ATOM 1361 O O . PRO A 1 176 ? -1.007 9.632 11.417 1.00 97.62 176 PRO A O 1
ATOM 1364 N N . ALA A 1 177 ? -0.111 7.598 11.073 1.00 98.00 177 ALA A N 1
ATOM 1365 C CA . ALA A 1 177 ? -0.405 7.521 9.648 1.00 98.00 177 ALA A CA 1
ATOM 1366 C C . ALA A 1 177 ? -0.920 6.127 9.266 1.00 98.00 177 ALA A C 1
ATOM 1368 O O . ALA A 1 177 ? -0.518 5.112 9.838 1.00 98.00 177 ALA A O 1
ATOM 1369 N N . THR A 1 178 ? -1.816 6.074 8.281 1.00 98.12 178 THR A N 1
ATOM 1370 C CA . THR A 1 178 ? -2.327 4.815 7.726 1.00 98.12 178 THR A CA 1
ATOM 1371 C C . THR A 1 178 ? -1.994 4.746 6.247 1.00 98.12 178 THR A C 1
ATOM 1373 O O . THR A 1 178 ? -2.419 5.601 5.465 1.00 98.12 178 THR A O 1
ATOM 1376 N N . LEU A 1 179 ? -1.263 3.700 5.875 1.00 98.31 179 LEU A N 1
ATOM 1377 C CA . LEU A 1 179 ? -0.878 3.401 4.504 1.00 98.31 179 LEU A CA 1
ATOM 1378 C C . LEU A 1 179 ? -1.584 2.144 4.007 1.00 98.31 179 LEU A C 1
ATOM 1380 O O . LEU A 1 179 ? -1.834 1.209 4.770 1.00 98.31 179 LEU A O 1
ATOM 1384 N N . VAL A 1 180 ? -1.826 2.103 2.704 1.00 98.12 180 VAL A N 1
ATOM 1385 C CA . VAL A 1 180 ? -2.089 0.868 1.964 1.00 98.12 180 VAL A CA 1
ATOM 1386 C C . VAL A 1 180 ? -0.827 0.558 1.192 1.00 98.12 180 VAL A C 1
ATOM 1388 O O . VAL A 1 180 ? -0.346 1.415 0.454 1.00 98.12 180 VAL A O 1
ATOM 1391 N N . VAL A 1 181 ? -0.294 -0.643 1.365 1.00 98.38 181 VAL A N 1
ATOM 1392 C CA . VAL A 1 181 ? 0.954 -1.050 0.726 1.00 98.38 181 VAL A CA 1
ATOM 1393 C C . VAL A 1 181 ? 0.716 -2.296 -0.112 1.00 98.38 181 VAL A C 1
ATOM 1395 O O . VAL A 1 181 ? 0.027 -3.226 0.315 1.00 98.38 181 VAL A O 1
ATOM 1398 N N . PHE A 1 182 ? 1.292 -2.285 -1.308 1.00 98.31 182 PHE A N 1
ATOM 1399 C CA . PHE A 1 182 ? 1.378 -3.411 -2.219 1.00 98.31 182 PHE A CA 1
ATOM 1400 C C . PHE A 1 182 ? 2.845 -3.773 -2.400 1.00 98.31 182 PHE A C 1
ATOM 1402 O O . PHE A 1 182 ? 3.677 -2.899 -2.642 1.00 98.31 182 PHE A O 1
ATOM 1409 N N . GLU A 1 183 ? 3.153 -5.057 -2.296 1.00 97.75 183 GLU A N 1
ATOM 1410 C CA . GLU A 1 183 ? 4.487 -5.590 -2.556 1.00 97.75 183 GLU A CA 1
ATOM 1411 C C . GLU A 1 183 ? 4.391 -6.771 -3.508 1.00 97.75 183 GLU A C 1
ATOM 1413 O O . GLU A 1 183 ? 3.510 -7.625 -3.372 1.00 97.75 183 GLU A O 1
ATOM 1418 N N . ARG A 1 184 ? 5.300 -6.829 -4.474 1.00 95.69 184 ARG A N 1
ATOM 1419 C CA . ARG A 1 184 ? 5.323 -7.866 -5.502 1.00 95.69 184 ARG A CA 1
ATOM 1420 C C . ARG A 1 184 ? 6.763 -8.205 -5.858 1.00 95.69 184 ARG A C 1
ATOM 1422 O O . ARG A 1 184 ? 7.638 -7.359 -5.761 1.00 95.69 184 ARG A O 1
ATOM 1429 N N . ARG A 1 185 ? 7.016 -9.450 -6.267 1.00 96.19 185 ARG A N 1
ATOM 1430 C CA . ARG A 1 185 ? 8.291 -9.803 -6.901 1.00 96.19 185 ARG A CA 1
ATOM 1431 C C . ARG A 1 185 ? 8.310 -9.260 -8.327 1.00 96.19 185 ARG A C 1
ATOM 1433 O O . ARG A 1 185 ? 7.515 -9.724 -9.143 1.00 96.19 185 ARG A O 1
ATOM 1440 N N . TYR A 1 186 ? 9.227 -8.337 -8.590 1.00 94.19 186 TYR A N 1
ATOM 1441 C CA . TYR A 1 186 ? 9.346 -7.656 -9.872 1.00 94.19 186 TYR A CA 1
ATOM 1442 C C . TYR A 1 186 ? 9.774 -8.616 -10.977 1.00 94.19 186 TYR A C 1
ATOM 1444 O O . TYR A 1 186 ? 10.742 -9.373 -10.838 1.00 94.19 186 TYR A O 1
ATOM 1452 N N . THR A 1 187 ? 9.064 -8.560 -12.098 1.00 91.31 187 THR A N 1
ATOM 1453 C CA . THR A 1 187 ? 9.393 -9.330 -13.296 1.00 91.31 187 THR A CA 1
ATOM 1454 C C . THR A 1 187 ? 10.278 -8.493 -14.210 1.00 91.31 187 THR A C 1
ATOM 1456 O O . THR A 1 187 ? 9.790 -7.713 -15.025 1.00 91.31 187 THR A O 1
ATOM 1459 N N . SER A 1 188 ? 11.596 -8.654 -14.079 1.00 84.50 188 SER A N 1
ATOM 1460 C CA . SER A 1 188 ? 12.547 -7.917 -14.914 1.00 84.50 188 SER A CA 1
ATOM 1461 C C . SER A 1 188 ? 12.414 -8.289 -16.393 1.00 84.50 188 SER A C 1
ATOM 1463 O O . SER A 1 188 ? 12.360 -9.467 -16.750 1.00 84.50 188 SER A O 1
ATOM 1465 N N . LEU A 1 189 ? 12.406 -7.268 -17.247 1.00 84.75 189 LEU A N 1
ATOM 1466 C CA . LEU A 1 189 ? 12.488 -7.374 -18.699 1.00 84.75 189 LEU A CA 1
ATOM 1467 C C . LEU A 1 189 ? 13.773 -6.685 -19.151 1.00 84.75 189 LEU A C 1
ATOM 1469 O O . LEU A 1 189 ? 14.038 -5.544 -18.765 1.00 84.75 189 LEU A O 1
ATOM 1473 N N . ASP A 1 190 ? 14.566 -7.371 -19.975 1.00 79.44 190 ASP A N 1
ATOM 1474 C CA . ASP A 1 190 ? 15.860 -6.866 -20.433 1.00 79.44 190 ASP A CA 1
ATOM 1475 C C . ASP A 1 190 ? 15.732 -5.444 -20.997 1.00 79.44 190 ASP A C 1
ATOM 1477 O O . ASP A 1 190 ? 14.799 -5.131 -21.743 1.00 79.44 190 ASP A O 1
ATOM 1481 N N . SER A 1 191 ? 16.679 -4.574 -20.630 1.00 81.69 191 SER A N 1
ATOM 1482 C CA . SER A 1 191 ? 16.756 -3.143 -20.984 1.00 81.69 191 SER A CA 1
ATOM 1483 C C . SER A 1 191 ? 15.646 -2.218 -20.454 1.00 81.69 191 SER A C 1
ATOM 1485 O O . SER A 1 191 ? 15.688 -1.022 -20.737 1.00 81.69 191 SER A O 1
ATOM 1487 N N . HIS A 1 192 ? 14.707 -2.716 -19.642 1.00 86.06 192 HIS A N 1
ATOM 1488 C CA . HIS A 1 192 ? 13.631 -1.910 -19.061 1.00 86.06 192 HIS A CA 1
ATOM 1489 C C . HIS A 1 192 ? 13.740 -1.870 -17.537 1.00 86.06 192 HIS A C 1
ATOM 1491 O O . HIS A 1 192 ? 13.603 -2.882 -16.852 1.00 86.06 192 HIS A O 1
ATOM 1497 N N . VAL A 1 193 ? 13.980 -0.674 -17.004 1.00 89.44 193 VAL A N 1
ATOM 1498 C CA . VAL A 1 193 ? 14.127 -0.444 -15.566 1.00 89.44 193 VAL A CA 1
ATOM 1499 C C . VAL A 1 193 ? 13.021 0.491 -15.112 1.00 89.44 193 VAL A C 1
ATOM 1501 O O . VAL A 1 193 ? 12.845 1.571 -15.674 1.00 89.44 193 VAL A O 1
ATOM 1504 N N . ALA A 1 194 ? 12.259 0.062 -14.111 1.00 92.44 194 ALA A N 1
ATOM 1505 C CA . ALA A 1 194 ? 11.273 0.914 -13.477 1.00 92.44 194 ALA A CA 1
ATOM 1506 C C . ALA A 1 194 ? 11.972 1.986 -12.630 1.00 92.44 194 ALA A C 1
ATOM 1508 O O . ALA A 1 194 ? 12.933 1.704 -11.914 1.00 92.44 194 ALA A O 1
ATOM 1509 N N . GLU A 1 195 ? 11.466 3.211 -12.685 1.00 94.19 195 GLU A N 1
ATOM 1510 C CA . GLU A 1 195 ? 11.991 4.330 -11.903 1.00 94.19 195 GLU A CA 1
ATOM 1511 C C . GLU A 1 195 ? 11.137 4.591 -10.662 1.00 94.19 195 GLU A C 1
ATOM 1513 O O . GLU A 1 195 ? 9.955 4.241 -10.616 1.00 94.19 195 GLU A O 1
ATOM 1518 N N . VAL A 1 196 ? 11.737 5.237 -9.659 1.00 95.88 196 VAL A N 1
ATOM 1519 C CA . VAL A 1 196 ? 11.018 5.722 -8.476 1.00 95.88 196 VAL A CA 1
ATOM 1520 C C . VAL A 1 196 ? 9.999 6.769 -8.906 1.00 95.88 196 VAL A C 1
ATOM 1522 O O . VAL A 1 196 ? 10.337 7.733 -9.589 1.00 95.88 196 VAL A O 1
ATOM 1525 N N . ILE A 1 197 ? 8.756 6.612 -8.460 1.00 96.50 197 ILE A N 1
ATOM 1526 C CA . ILE A 1 197 ? 7.682 7.570 -8.728 1.00 96.50 197 ILE A CA 1
ATOM 1527 C C . ILE A 1 197 ? 7.109 8.021 -7.397 1.00 96.50 197 ILE A C 1
ATOM 1529 O O . ILE A 1 197 ? 6.773 7.196 -6.556 1.00 96.50 197 ILE A O 1
ATOM 1533 N N . ALA A 1 198 ? 6.934 9.326 -7.227 1.00 96.69 198 ALA A N 1
ATOM 1534 C CA . ALA A 1 198 ? 6.147 9.898 -6.145 1.00 96.69 198 ALA A CA 1
ATOM 1535 C C . ALA A 1 198 ? 5.136 10.876 -6.743 1.00 96.69 198 ALA A C 1
ATOM 1537 O O . ALA A 1 198 ? 5.482 11.716 -7.576 1.00 96.69 198 ALA A O 1
ATOM 1538 N N . GLY A 1 199 ? 3.878 10.767 -6.331 1.00 95.88 199 GLY A N 1
ATOM 1539 C CA . GLY A 1 199 ? 2.794 11.517 -6.948 1.00 95.88 199 GLY A CA 1
ATOM 1540 C C . GLY A 1 199 ? 1.605 11.723 -6.027 1.00 95.88 199 GLY A C 1
ATOM 1541 O O . GLY A 1 199 ? 1.584 11.282 -4.883 1.00 95.88 199 GLY A O 1
ATOM 1542 N N . SER A 1 200 ? 0.610 12.424 -6.558 1.00 96.19 200 SER A N 1
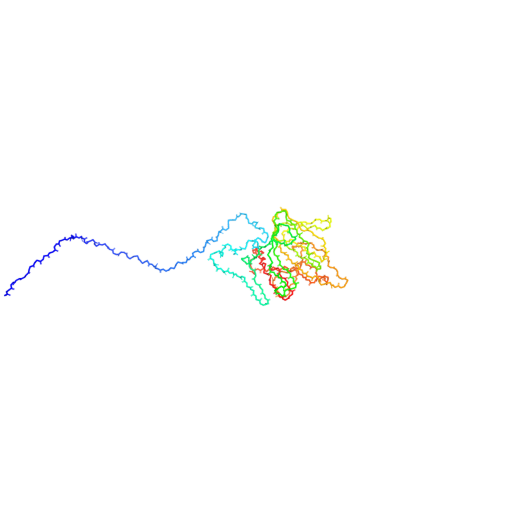ATOM 1543 C CA . SER A 1 200 ? -0.690 12.648 -5.927 1.00 96.19 200 SER A CA 1
ATOM 1544 C C . SER A 1 200 ? -1.781 12.367 -6.955 1.00 96.19 200 SER A C 1
ATOM 1546 O O . SER A 1 200 ? -1.541 12.520 -8.162 1.00 96.19 200 SER A O 1
ATOM 1548 N N . THR A 1 201 ? -2.941 11.881 -6.512 1.00 93.25 201 THR A N 1
ATOM 1549 C CA . THR A 1 201 ? -3.971 11.378 -7.439 1.00 93.25 201 THR A CA 1
ATOM 1550 C C . THR A 1 201 ? -4.635 12.489 -8.237 1.00 93.25 201 THR A C 1
ATOM 1552 O O . THR A 1 201 ? -4.899 12.320 -9.426 1.00 93.25 201 THR A O 1
ATOM 1555 N N . ASP A 1 202 ? -4.836 13.647 -7.613 1.00 90.94 202 ASP A N 1
ATOM 1556 C CA . ASP A 1 202 ? -5.391 14.860 -8.213 1.00 90.94 202 ASP A CA 1
ATOM 1557 C C . ASP A 1 202 ? -4.576 15.358 -9.416 1.00 90.94 202 ASP A C 1
ATOM 1559 O O . ASP A 1 202 ? -5.133 15.959 -10.334 1.00 90.94 202 ASP A O 1
ATOM 1563 N N . LYS A 1 203 ? -3.274 15.053 -9.441 1.00 94.06 203 LYS A N 1
ATOM 1564 C CA . LYS A 1 203 ? -2.359 15.393 -10.538 1.00 94.06 203 LYS A CA 1
ATOM 1565 C C . LYS A 1 203 ? -2.383 14.393 -11.694 1.00 94.06 203 LYS A C 1
ATOM 1567 O O . LYS A 1 203 ? -1.786 14.676 -12.729 1.00 94.06 203 LYS A O 1
ATOM 1572 N N . GLN A 1 204 ? -3.025 13.233 -11.536 1.00 94.25 204 GLN A N 1
ATOM 1573 C CA . GLN A 1 204 ? -3.115 12.248 -12.613 1.00 94.25 204 GLN A CA 1
ATOM 1574 C C . GLN A 1 204 ? -4.256 12.590 -13.577 1.00 94.25 204 GLN A C 1
ATOM 1576 O O . GLN A 1 204 ? -5.358 12.940 -13.130 1.00 94.25 204 GLN A O 1
ATOM 1581 N N . PRO A 1 205 ? -4.025 12.466 -14.898 1.00 95.38 205 PRO A N 1
ATOM 15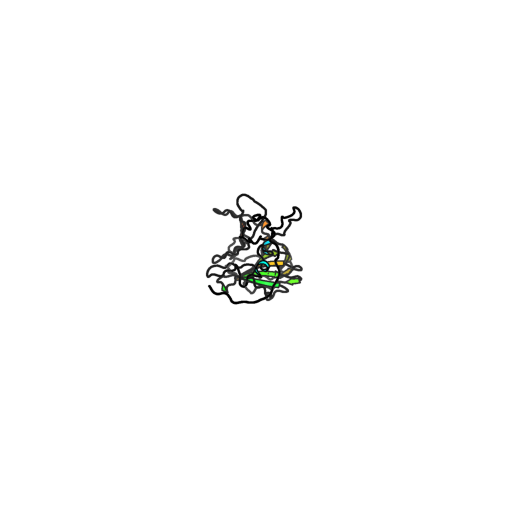82 C CA . PRO A 1 205 ? -5.045 12.757 -15.889 1.00 95.38 205 PRO A CA 1
ATOM 1583 C C . PRO A 1 205 ? -6.212 11.775 -15.773 1.00 95.38 205 PRO A C 1
ATOM 1585 O O . PRO A 1 205 ? -6.033 10.585 -15.498 1.00 95.38 205 PRO A O 1
ATOM 1588 N N . LEU A 1 206 ? -7.417 12.288 -16.018 1.00 92.38 206 LEU A N 1
ATOM 1589 C CA . LEU A 1 206 ? -8.586 11.452 -16.249 1.00 92.38 206 LEU A CA 1
ATOM 1590 C C . LEU A 1 206 ? -8.432 10.745 -17.593 1.00 92.38 206 LEU A C 1
ATOM 1592 O O . LEU A 1 206 ? -8.112 11.377 -18.599 1.00 92.38 206 LEU A O 1
ATOM 1596 N N . LEU A 1 207 ? -8.663 9.439 -17.593 1.00 90.69 207 LEU A N 1
ATOM 1597 C CA . LEU A 1 207 ? -8.639 8.617 -18.792 1.00 90.69 207 LEU A CA 1
ATOM 1598 C C . LEU A 1 207 ? -10.061 8.362 -19.278 1.00 90.69 207 LEU A C 1
ATOM 1600 O O . LEU A 1 207 ? -1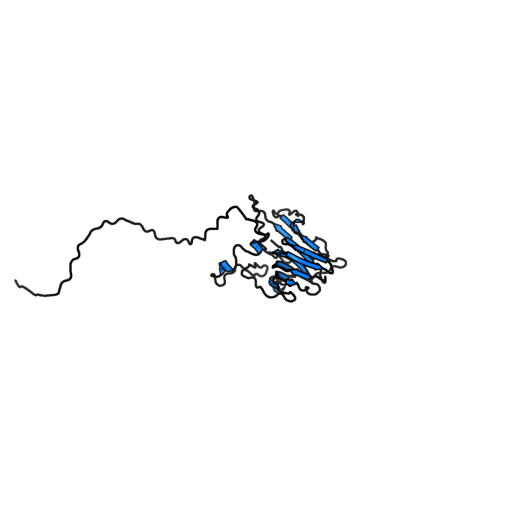0.976 8.173 -18.476 1.00 90.69 207 LEU A O 1
ATOM 1604 N N . GLU A 1 208 ? -10.222 8.319 -20.596 1.00 89.75 208 GLU A N 1
ATOM 1605 C CA . GLU A 1 208 ? -11.472 7.895 -21.213 1.00 89.75 208 GLU A CA 1
ATOM 1606 C C . GLU A 1 208 ? -11.727 6.410 -20.943 1.00 89.75 208 GLU A C 1
ATOM 1608 O O . GLU A 1 208 ? -10.826 5.569 -21.027 1.00 89.75 208 GLU A O 1
ATOM 1613 N N . THR A 1 209 ? -12.980 6.088 -20.638 1.00 89.38 209 THR A N 1
ATOM 1614 C CA . THR A 1 209 ? -13.448 4.736 -20.333 1.00 89.38 209 THR A CA 1
ATOM 1615 C C . THR A 1 209 ? -14.647 4.406 -21.230 1.00 89.38 209 THR A C 1
ATOM 1617 O O . THR A 1 209 ? -15.799 4.521 -20.812 1.00 89.38 209 THR A O 1
ATOM 1620 N N . PRO A 1 210 ? -14.409 4.043 -22.508 1.00 87.12 210 PRO A N 1
ATOM 1621 C CA . PRO A 1 210 ? -15.488 3.786 -23.458 1.00 87.12 210 PRO A CA 1
ATOM 1622 C C . PRO A 1 210 ? -16.455 2.715 -22.943 1.00 87.12 210 PRO A C 1
ATOM 1624 O O . PRO A 1 210 ? -16.041 1.599 -22.640 1.00 87.12 210 PRO A O 1
ATOM 1627 N N . GLY A 1 211 ? -17.744 3.053 -22.870 1.00 87.31 211 GLY A N 1
ATOM 1628 C CA . GLY A 1 211 ? -18.797 2.150 -22.389 1.00 87.31 211 GLY A CA 1
ATOM 1629 C C . GLY A 1 211 ? -19.025 2.162 -20.875 1.00 87.31 211 GLY A C 1
ATOM 1630 O O . GLY A 1 211 ? -19.973 1.537 -20.412 1.00 87.31 211 GLY A O 1
ATOM 1631 N N . GLU A 1 212 ? -18.226 2.912 -20.117 1.00 87.31 212 GLU A N 1
ATOM 1632 C CA . GLU A 1 212 ? -18.315 3.000 -18.662 1.00 87.31 212 GLU A CA 1
ATOM 1633 C C . GLU A 1 212 ? -18.627 4.431 -18.207 1.00 87.31 212 GLU A C 1
ATOM 1635 O O . GLU A 1 212 ? -18.414 5.405 -18.927 1.00 87.31 212 GLU A O 1
ATOM 1640 N N . VAL A 1 213 ? -19.145 4.571 -16.984 1.00 86.19 213 VAL A N 1
ATOM 1641 C CA . VAL A 1 213 ? -19.535 5.876 -16.405 1.00 86.19 213 VAL A CA 1
ATOM 1642 C C . VAL A 1 213 ? -18.641 6.320 -15.244 1.00 86.19 213 VAL A C 1
ATOM 1644 O O . VAL A 1 213 ? -18.905 7.345 -14.613 1.00 86.19 213 VAL A O 1
ATOM 1647 N N . PHE A 1 214 ? -17.607 5.541 -14.921 1.00 84.88 214 PHE A N 1
ATOM 1648 C CA . PHE A 1 214 ? -16.655 5.886 -13.871 1.00 84.88 214 PHE A CA 1
ATOM 1649 C C . PHE A 1 214 ? -15.488 6.712 -14.417 1.00 84.88 214 PHE A C 1
ATOM 1651 O O . PHE A 1 214 ? -14.988 6.483 -15.518 1.00 84.88 214 PHE A O 1
ATOM 1658 N N . GLU A 1 215 ? -15.015 7.648 -13.597 1.00 88.69 215 GLU A N 1
ATOM 1659 C CA . GLU A 1 215 ? -13.746 8.340 -13.814 1.00 88.69 215 GLU A CA 1
ATOM 1660 C C . GLU A 1 215 ? -12.592 7.380 -13.499 1.00 88.69 215 GLU A C 1
ATOM 1662 O O . GLU A 1 215 ? -12.572 6.796 -12.413 1.00 88.69 215 GLU A O 1
ATOM 1667 N N . LEU A 1 216 ? -11.618 7.250 -14.404 1.00 89.81 216 LEU A N 1
ATOM 1668 C CA . LEU A 1 216 ? -10.430 6.412 -14.220 1.00 89.81 216 LEU A CA 1
ATOM 1669 C C . LEU A 1 216 ? -9.157 7.259 -14.194 1.00 89.81 216 LEU A C 1
ATOM 1671 O O . LEU A 1 216 ? -8.941 8.092 -15.072 1.00 89.81 216 LEU A O 1
ATOM 1675 N N . ARG A 1 217 ? -8.280 6.984 -13.228 1.00 92.88 217 ARG A N 1
ATOM 1676 C CA . ARG A 1 217 ? -6.895 7.473 -13.193 1.00 92.88 217 ARG A CA 1
ATOM 1677 C C . ARG A 1 217 ? -5.937 6.295 -13.040 1.00 92.88 217 ARG A C 1
ATOM 1679 O O . ARG A 1 217 ? -6.224 5.367 -12.282 1.00 92.88 217 ARG A O 1
ATOM 1686 N N . LYS A 1 218 ? -4.798 6.351 -13.729 1.00 92.62 218 LYS A N 1
ATOM 1687 C CA . LYS A 1 218 ? -3.656 5.442 -13.529 1.00 92.62 218 LYS A CA 1
ATOM 1688 C C . LYS A 1 218 ? -2.596 6.155 -12.707 1.00 92.62 218 LYS A C 1
ATOM 1690 O O . LYS A 1 218 ? -2.330 7.324 -12.967 1.00 92.62 218 LYS A O 1
ATOM 1695 N N . LEU A 1 219 ? -2.025 5.469 -11.721 1.00 94.00 219 LEU A N 1
ATOM 1696 C CA . LEU A 1 219 ? -1.002 6.052 -10.848 1.00 94.00 219 LEU A CA 1
ATOM 1697 C C . LEU A 1 219 ? 0.420 5.754 -11.325 1.00 94.00 219 LEU A C 1
ATOM 1699 O O . LEU A 1 219 ? 1.334 6.502 -11.002 1.00 94.00 219 LEU A O 1
ATOM 1703 N N . LEU A 1 220 ? 0.614 4.686 -12.102 1.00 94.19 220 LEU A N 1
ATOM 1704 C CA . LEU A 1 220 ? 1.913 4.356 -12.688 1.00 94.19 220 LEU A CA 1
ATOM 1705 C C . LEU A 1 220 ? 1.895 4.570 -14.209 1.00 94.19 220 LEU A C 1
ATOM 1707 O O . LEU A 1 220 ? 0.830 4.450 -14.832 1.00 94.19 220 LEU A O 1
ATOM 1711 N N . PRO A 1 221 ? 3.053 4.852 -14.833 1.00 94.62 221 PRO A N 1
ATOM 1712 C CA . PRO A 1 221 ? 3.194 4.862 -16.280 1.00 94.62 221 PRO A CA 1
ATOM 1713 C C . PRO A 1 221 ? 2.743 3.542 -16.910 1.00 94.62 221 PRO A C 1
ATOM 1715 O O . PRO A 1 221 ? 2.814 2.475 -16.309 1.00 94.62 221 PRO A O 1
ATOM 1718 N N . THR A 1 222 ? 2.312 3.605 -18.167 1.00 90.69 222 THR A N 1
ATOM 1719 C CA . THR A 1 222 ? 1.940 2.420 -18.960 1.00 90.69 222 THR A CA 1
ATOM 1720 C C . THR A 1 222 ? 3.108 1.870 -19.781 1.00 90.69 222 THR A C 1
ATOM 1722 O O . THR A 1 222 ? 2.889 1.173 -20.769 1.00 90.69 222 THR A O 1
ATOM 1725 N N . SER A 1 223 ? 4.340 2.242 -19.424 1.00 92.44 223 SER A N 1
ATOM 1726 C CA . SER A 1 223 ? 5.550 1.701 -20.044 1.00 92.44 223 SER A CA 1
ATOM 1727 C C . SER A 1 223 ? 5.708 0.224 -19.683 1.00 92.44 223 SER A C 1
ATOM 1729 O O . SER A 1 223 ? 5.314 -0.195 -18.598 1.00 92.44 223 SER A O 1
ATOM 1731 N N . ILE A 1 224 ? 6.340 -0.547 -20.567 1.00 91.56 224 ILE A N 1
ATOM 1732 C CA . ILE A 1 224 ? 6.617 -1.977 -20.372 1.00 91.56 224 ILE A CA 1
ATOM 1733 C C . ILE A 1 224 ? 7.558 -2.262 -19.186 1.00 91.56 224 ILE A C 1
ATOM 1735 O O . ILE A 1 224 ? 7.635 -3.393 -18.727 1.00 91.56 224 ILE A O 1
ATOM 1739 N N . ALA A 1 225 ? 8.241 -1.236 -18.666 1.00 92.94 225 ALA A N 1
ATOM 1740 C CA . ALA A 1 225 ? 9.063 -1.336 -17.461 1.00 92.94 225 ALA A CA 1
ATOM 1741 C C . ALA A 1 225 ? 8.254 -1.601 -16.175 1.00 92.94 225 ALA A C 1
ATOM 1743 O O . ALA A 1 225 ? 8.841 -1.973 -15.170 1.00 92.94 225 ALA A O 1
ATOM 1744 N N . TYR A 1 226 ? 6.935 -1.389 -16.176 1.00 92.31 226 TYR A N 1
ATOM 1745 C CA . TYR A 1 226 ? 6.080 -1.595 -15.004 1.00 92.31 226 TYR A CA 1
ATOM 1746 C C . TYR A 1 226 ? 5.199 -2.825 -15.223 1.00 92.31 226 TYR A C 1
ATOM 1748 O O . TYR A 1 226 ? 4.390 -2.854 -16.153 1.00 92.31 226 TYR A O 1
ATOM 1756 N N . ASP A 1 227 ? 5.333 -3.839 -14.365 1.00 89.75 227 ASP A N 1
ATOM 1757 C CA . ASP A 1 227 ? 4.626 -5.118 -14.525 1.00 89.75 227 ASP A CA 1
ATOM 1758 C C . ASP A 1 227 ? 3.223 -5.141 -13.874 1.00 89.75 227 ASP A C 1
ATOM 1760 O O . ASP A 1 227 ? 2.469 -6.113 -14.021 1.00 89.75 227 ASP A O 1
ATOM 1764 N N . PHE A 1 228 ? 2.853 -4.056 -13.183 1.00 92.50 228 PHE A N 1
ATOM 1765 C CA . PHE A 1 228 ? 1.517 -3.787 -12.656 1.00 92.50 228 PHE A CA 1
ATOM 1766 C C . PHE A 1 228 ? 1.174 -2.291 -12.714 1.00 92.50 228 PHE A C 1
ATOM 1768 O O . PHE A 1 228 ? 2.005 -1.433 -13.008 1.00 92.50 228 PHE A O 1
ATOM 1775 N N . ASN A 1 229 ? -0.088 -1.962 -12.432 1.00 93.56 229 ASN A N 1
ATOM 1776 C CA . ASN A 1 229 ? -0.541 -0.581 -12.288 1.00 93.56 229 ASN A CA 1
ATOM 1777 C C . ASN A 1 229 ? -1.570 -0.480 -11.158 1.00 93.56 229 ASN A C 1
ATOM 1779 O O . ASN A 1 229 ? -2.257 -1.455 -10.853 1.00 93.56 229 ASN A O 1
ATOM 1783 N N . ILE A 1 230 ? -1.698 0.709 -10.570 1.00 93.50 230 ILE A N 1
ATOM 1784 C CA . ILE A 1 230 ? -2.737 1.021 -9.589 1.00 93.50 230 ILE A CA 1
ATOM 1785 C C . ILE A 1 230 ? -3.723 1.978 -10.234 1.00 93.50 230 ILE A C 1
ATOM 1787 O O . ILE A 1 230 ? -3.361 3.053 -10.718 1.00 93.50 230 ILE A O 1
ATOM 1791 N N . HIS A 1 231 ? -4.983 1.565 -10.245 1.00 89.56 231 HIS A N 1
ATOM 1792 C CA . HIS A 1 231 ? -6.076 2.352 -10.785 1.00 89.56 231 HIS A CA 1
ATOM 1793 C C . HIS A 1 231 ? -6.926 2.911 -9.651 1.00 89.56 231 HIS A C 1
ATOM 1795 O O . HIS A 1 231 ? -7.266 2.188 -8.715 1.00 89.56 231 HIS A O 1
ATOM 1801 N N . LEU A 1 232 ? -7.309 4.178 -9.792 1.00 88.94 232 LEU A N 1
ATOM 1802 C CA . LEU A 1 232 ? -8.358 4.794 -8.992 1.00 88.94 232 LEU A CA 1
ATOM 1803 C C . LEU A 1 232 ? -9.583 4.998 -9.861 1.00 88.94 232 LEU A C 1
ATOM 1805 O O . LEU A 1 232 ? -9.514 5.644 -10.912 1.00 88.94 232 LEU A O 1
ATOM 1809 N N . THR A 1 233 ? -10.701 4.461 -9.394 1.00 86.38 233 THR A N 1
ATOM 1810 C CA . THR A 1 233 ? -11.992 4.572 -10.066 1.00 86.38 233 THR A CA 1
ATOM 1811 C C . THR A 1 233 ? -12.966 5.332 -9.192 1.00 86.38 233 THR A C 1
ATOM 1813 O O . THR A 1 233 ? -13.190 4.957 -8.045 1.00 86.38 233 THR A O 1
ATOM 1816 N N . LYS A 1 234 ? -13.601 6.371 -9.730 1.00 84.00 234 LYS A N 1
ATOM 1817 C CA . LYS A 1 234 ? -14.635 7.117 -9.012 1.00 84.00 234 LYS A CA 1
ATOM 1818 C C . LYS A 1 234 ? -15.964 6.986 -9.737 1.00 84.00 234 LYS A C 1
ATOM 1820 O O . LYS A 1 234 ? -16.116 7.417 -10.876 1.00 84.00 234 LYS A O 1
ATOM 1825 N N . HIS A 1 235 ? -16.944 6.428 -9.035 1.00 80.88 235 HIS A N 1
ATOM 1826 C CA . HIS A 1 235 ? -18.312 6.314 -9.522 1.00 80.88 235 HIS A CA 1
ATOM 1827 C C . HIS A 1 235 ? -19.111 7.550 -9.105 1.00 80.88 235 HIS A C 1
ATOM 1829 O O . HIS A 1 235 ? -19.277 7.825 -7.913 1.00 80.88 235 HIS A O 1
ATOM 1835 N N . CYS A 1 236 ? -19.627 8.299 -10.077 1.00 67.44 236 CYS A N 1
ATOM 1836 C CA . CYS A 1 236 ? -20.580 9.367 -9.803 1.00 67.44 236 CYS A CA 1
ATOM 1837 C C . CYS A 1 236 ? -21.989 8.764 -9.720 1.00 67.44 236 CYS A C 1
ATOM 1839 O O . CYS A 1 236 ? -22.458 8.136 -10.668 1.00 67.44 236 CYS A O 1
ATOM 1841 N N . LYS A 1 237 ? -22.687 8.935 -8.590 1.00 58.38 237 LYS A N 1
ATOM 1842 C CA . LYS A 1 237 ? -24.119 8.611 -8.535 1.00 58.38 237 LYS A CA 1
ATOM 1843 C C . LYS A 1 237 ? -24.876 9.601 -9.422 1.00 58.38 237 LYS A C 1
ATOM 1845 O O . LYS A 1 237 ? -24.766 10.811 -9.231 1.00 58.38 237 LYS A O 1
ATOM 1850 N N . ILE A 1 238 ? -25.646 9.073 -10.369 1.00 46.50 238 ILE A N 1
ATOM 1851 C CA . ILE A 1 238 ? -26.469 9.840 -11.311 1.00 46.50 238 ILE A CA 1
ATOM 1852 C C . ILE A 1 238 ? -27.350 10.865 -10.549 1.00 46.50 238 ILE A C 1
ATOM 1854 O O . ILE A 1 238 ? -28.039 10.524 -9.589 1.00 46.50 238 ILE A O 1
ATOM 1858 N N . SER A 1 239 ? -27.282 12.126 -10.996 1.00 35.25 239 SER A N 1
ATOM 1859 C CA . SER A 1 239 ? -28.113 13.308 -10.668 1.00 35.25 239 SER A CA 1
ATOM 1860 C C . SER A 1 239 ? -27.988 14.041 -9.321 1.00 35.25 239 SER A C 1
ATOM 1862 O O . SER A 1 239 ? -28.647 15.064 -9.163 1.00 35.25 239 SER A O 1
ATOM 1864 N N . TYR A 1 240 ? -27.108 13.667 -8.389 1.00 33.78 240 TYR A N 1
ATOM 1865 C CA . TYR A 1 240 ? -26.744 14.570 -7.278 1.00 33.78 240 TYR A CA 1
ATOM 1866 C C . TYR A 1 240 ? -25.268 14.406 -6.929 1.00 33.78 240 TYR A C 1
ATOM 1868 O O . TYR A 1 240 ? -24.878 13.536 -6.150 1.00 33.78 240 TYR A O 1
ATOM 1876 N N . CYS A 1 241 ? -24.437 15.288 -7.484 1.00 34.28 241 CYS A N 1
ATOM 1877 C CA . CYS A 1 241 ? -23.032 15.421 -7.116 1.00 34.28 241 CYS A CA 1
ATOM 1878 C C . CYS A 1 241 ? -22.921 16.066 -5.718 1.00 34.28 241 CYS A C 1
ATOM 1880 O O . CYS A 1 241 ? -22.478 17.201 -5.559 1.00 34.28 241 CYS A O 1
ATOM 1882 N N . ARG A 1 242 ? -23.365 15.360 -4.667 1.00 30.25 242 ARG A N 1
ATOM 1883 C CA . ARG A 1 242 ? -22.874 15.629 -3.311 1.00 30.25 242 ARG A CA 1
ATOM 1884 C C . ARG A 1 242 ? -21.456 15.075 -3.252 1.00 30.25 242 ARG A C 1
ATOM 1886 O O . ARG A 1 242 ? -21.245 13.906 -3.562 1.00 30.25 242 ARG A O 1
ATOM 1893 N N . ARG A 1 243 ? -20.505 15.927 -2.855 1.00 29.88 243 ARG A N 1
ATOM 1894 C CA . ARG A 1 243 ? -19.075 15.643 -2.638 1.00 29.88 243 ARG A CA 1
ATOM 1895 C C . ARG A 1 243 ? -18.860 14.554 -1.577 1.00 29.88 243 ARG A C 1
ATOM 1897 O O . ARG A 1 243 ? -18.367 14.815 -0.489 1.00 29.88 243 ARG A O 1
ATOM 1904 N N . SER A 1 244 ? -19.242 13.321 -1.871 1.00 30.58 244 SER A N 1
ATOM 1905 C CA . SER A 1 244 ? -18.847 12.157 -1.096 1.00 30.58 244 SER A CA 1
ATOM 1906 C C . SER A 1 244 ? -18.114 11.236 -2.048 1.00 30.58 244 SER A C 1
ATOM 1908 O O . SER A 1 244 ? -18.708 10.351 -2.658 1.00 30.58 244 SER A O 1
ATOM 1910 N N . THR A 1 245 ? -16.812 11.482 -2.200 1.00 31.48 245 THR A N 1
ATOM 1911 C CA . THR A 1 245 ? -15.886 10.478 -2.719 1.00 31.48 245 THR A CA 1
ATOM 1912 C C . THR A 1 245 ? -15.921 9.323 -1.723 1.00 31.48 245 THR A C 1
ATOM 1914 O O . THR A 1 245 ? -15.214 9.317 -0.720 1.00 31.48 245 THR A O 1
ATOM 1917 N N . THR A 1 246 ? -16.853 8.396 -1.925 1.00 27.39 246 THR A N 1
ATOM 1918 C CA . THR A 1 246 ? -16.836 7.117 -1.229 1.00 27.39 246 THR A CA 1
ATOM 1919 C C . THR A 1 246 ? -15.896 6.251 -2.047 1.00 27.39 246 THR A C 1
ATOM 1921 O O . THR A 1 246 ? -16.341 5.561 -2.955 1.00 27.39 246 THR A O 1
ATOM 1924 N N . ILE A 1 247 ? -14.597 6.367 -1.764 1.00 30.94 247 ILE A N 1
ATOM 1925 C CA . ILE A 1 247 ? -13.653 5.289 -2.056 1.00 30.94 247 ILE A CA 1
ATOM 1926 C C . ILE A 1 247 ? -14.026 4.203 -1.052 1.00 30.94 247 ILE A C 1
ATOM 1928 O O . ILE A 1 247 ? -13.597 4.223 0.104 1.00 30.94 247 ILE A O 1
ATOM 1932 N N . ASN A 1 248 ? -14.982 3.352 -1.424 1.00 29.36 248 ASN A N 1
ATOM 1933 C CA . ASN A 1 248 ? -15.110 2.088 -0.727 1.00 29.36 248 ASN A CA 1
ATOM 1934 C C . ASN A 1 248 ? -13.925 1.306 -1.243 1.00 29.36 248 ASN A C 1
ATOM 1936 O O . ASN A 1 248 ? -14.054 0.803 -2.352 1.00 29.36 248 ASN A O 1
ATOM 1940 N N . MET A 1 249 ? -12.855 1.219 -0.446 1.00 37.25 249 MET A N 1
ATOM 1941 C CA . MET A 1 249 ? -11.656 0.422 -0.716 1.00 37.25 249 MET A CA 1
ATOM 1942 C C . MET A 1 249 ? -12.018 -1.063 -0.836 1.00 37.25 249 MET A C 1
ATOM 1944 O O . MET A 1 249 ? -11.704 -1.895 0.009 1.00 37.25 249 MET A O 1
ATOM 1948 N N . VAL A 1 250 ? -12.773 -1.385 -1.878 1.00 31.03 250 VAL A N 1
ATOM 1949 C CA . VAL A 1 250 ? -13.124 -2.717 -2.318 1.00 31.03 250 VAL A CA 1
ATOM 1950 C C . VAL A 1 250 ? -12.032 -3.050 -3.302 1.00 31.03 250 VAL A C 1
ATOM 1952 O O . VAL A 1 250 ? -12.133 -2.757 -4.490 1.00 31.03 250 VAL A O 1
ATOM 1955 N N . CYS A 1 251 ? -10.968 -3.664 -2.804 1.00 34.97 251 CYS A N 1
ATOM 1956 C CA . CYS A 1 251 ? -10.070 -4.375 -3.692 1.00 34.97 251 CYS A CA 1
ATOM 1957 C C . CYS A 1 251 ? -10.820 -5.569 -4.278 1.00 34.97 251 CYS A C 1
ATOM 1959 O O . CYS A 1 251 ? -10.794 -6.666 -3.730 1.00 34.97 251 CYS A O 1
ATOM 1961 N N . CYS A 1 252 ? -11.530 -5.344 -5.385 1.00 30.23 252 CYS A N 1
ATOM 1962 C CA . CYS A 1 252 ? -11.990 -6.426 -6.239 1.00 30.23 252 CYS A CA 1
ATOM 1963 C C . CYS A 1 252 ? -10.751 -6.983 -6.929 1.00 30.23 252 CYS A C 1
ATOM 1965 O O . CYS A 1 252 ? -10.120 -6.277 -7.708 1.00 30.23 252 CYS A O 1
ATOM 1967 N N . PHE A 1 253 ? -10.373 -8.220 -6.626 1.00 33.50 253 PHE A N 1
ATOM 1968 C CA . PHE A 1 253 ? -9.302 -8.888 -7.350 1.00 33.50 253 PHE A CA 1
ATOM 1969 C C . PHE A 1 253 ? -9.893 -9.705 -8.496 1.00 33.50 253 PHE A C 1
ATOM 1971 O O . PHE A 1 253 ? -10.834 -10.470 -8.293 1.00 33.50 253 PHE A O 1
ATOM 1978 N N . TRP A 1 254 ? -9.322 -9.558 -9.691 1.00 30.08 254 TRP A N 1
ATOM 1979 C CA . TRP A 1 254 ? -9.585 -10.466 -10.803 1.00 30.08 254 TRP A CA 1
ATOM 1980 C C . TRP A 1 254 ? -8.263 -10.906 -11.412 1.00 30.08 254 TRP A C 1
ATOM 1982 O O . TRP A 1 254 ? -7.638 -10.134 -12.138 1.00 30.08 254 TRP A O 1
ATOM 1992 N N . ARG A 1 255 ? -7.872 -12.138 -11.067 1.00 34.44 255 ARG A N 1
ATOM 1993 C CA . ARG A 1 255 ? -6.768 -12.979 -11.564 1.00 34.44 255 ARG A CA 1
ATOM 1994 C C . ARG A 1 255 ? -5.354 -12.392 -11.642 1.00 34.44 255 ARG A C 1
ATOM 1996 O O . ARG A 1 255 ? -4.450 -13.142 -11.334 1.00 34.44 255 ARG A O 1
ATOM 2003 N N . ASP A 1 256 ? -5.158 -11.108 -11.937 1.00 34.66 256 ASP A N 1
ATOM 2004 C CA . ASP A 1 256 ? -3.857 -10.428 -12.001 1.00 34.66 256 ASP A CA 1
ATOM 2005 C C . ASP A 1 256 ? -3.941 -8.890 -11.811 1.00 34.66 256 ASP A C 1
ATOM 2007 O O . ASP A 1 256 ? -3.012 -8.163 -12.155 1.00 34.66 256 ASP A O 1
ATOM 2011 N N . ARG A 1 257 ? -5.067 -8.343 -11.323 1.00 34.69 257 ARG A N 1
ATOM 2012 C CA . ARG A 1 257 ? -5.264 -6.883 -11.198 1.00 34.69 257 ARG A CA 1
ATOM 2013 C C . ARG A 1 257 ? -5.777 -6.483 -9.821 1.00 34.69 257 ARG A C 1
ATOM 2015 O O . ARG A 1 257 ? -6.827 -6.962 -9.395 1.00 34.69 257 ARG A O 1
ATOM 2022 N N . ALA A 1 258 ? -5.060 -5.573 -9.164 1.00 36.88 258 ALA A N 1
ATOM 2023 C CA . ALA A 1 258 ? -5.510 -4.899 -7.952 1.00 36.88 258 ALA A CA 1
ATOM 2024 C C . ALA A 1 258 ? -6.198 -3.573 -8.314 1.00 36.88 258 ALA A C 1
ATOM 2026 O O . ALA A 1 258 ? -5.650 -2.759 -9.056 1.00 36.88 258 ALA A O 1
ATOM 2027 N N . PHE A 1 259 ? -7.395 -3.351 -7.779 1.00 33.97 259 PHE A N 1
ATOM 2028 C CA . PHE A 1 259 ? -8.139 -2.104 -7.939 1.00 33.97 259 PHE A CA 1
ATOM 2029 C C . PHE A 1 259 ? -8.305 -1.458 -6.570 1.00 33.97 259 PHE A C 1
ATOM 2031 O O . PHE A 1 259 ? -8.778 -2.121 -5.658 1.00 33.97 259 PHE A O 1
ATOM 2038 N N . ILE A 1 260 ? -7.958 -0.182 -6.412 1.00 34.59 260 ILE A N 1
ATOM 2039 C CA . ILE A 1 260 ? -8.371 0.582 -5.231 1.00 34.59 260 ILE A CA 1
ATOM 2040 C C . ILE A 1 260 ? -9.677 1.276 -5.629 1.00 34.59 260 ILE A C 1
ATOM 2042 O O . ILE A 1 260 ? -9.658 2.311 -6.300 1.00 34.59 260 ILE A O 1
ATOM 2046 N N . VAL A 1 261 ? -10.807 0.638 -5.315 1.00 31.66 261 VAL A N 1
ATOM 2047 C CA . VAL A 1 261 ? -12.154 1.216 -5.504 1.00 31.66 261 VAL A CA 1
ATOM 2048 C C . VAL A 1 261 ? -12.449 2.230 -4.408 1.00 31.66 261 VAL A C 1
ATOM 2050 O O . VAL A 1 261 ? -11.874 2.069 -3.314 1.00 31.66 261 VAL A O 1
#

Secondary structure (DSSP, 8-state):
-----------------------------------PPP-----SS---PPTTHHHHS-SS-GGGGTTSTT----EE-SS-EE--GGG---EEPTT-EEEEEEEEE-GGGT-SEEEEEEEEEEEEEPPPPPTTEEEEEEEEESEEEEEETTEEEEEETTEEEEE-TT---EEEESS-EEEEEEEEE---BTTB-PPPEEEEGGGSPPBP-TT--EEEEESS--STT-S---EEEEEPPTT---S----------BTTB-EE-

Organism: Eucalyptus globulus (NCBI:txid34317)